Protein AF-0000000085007142 (afdb_homodimer)

InterPro domains:
  IPR013901 Anthrone oxygenase [PF08592] (47-150)

Foldseek 3Di:
DADDDLLVVLLVLLLVLLLVLLVVLLCCLVPVLVVLLVFFQCNLVVVLVVVVVCVVPLVVSLVSSLVSLVVSLVVQVVVPFDSVLSNQLSVLSNVLVVLCVPPVVVLSVVSNVCNVVSPTSVPPVNVVSSNVNSVSSNVSSVSSVVSSVSSVVSNVRRND/DADDDLLVVLLVLLLVLLLVLLVVLLCCLVPVLVVLLVFFQCNLVVVLVVVVVCVVPLVVSLVSSLVSLVVSLVVQVVVPFDSVLSNQLSVLSNVLVVLCVPPVVVLSVVSNVCNVVSPTSVPPVNVVSSNVNSVSSNVSSVSSVVSSVSSVVSNVRRND

Radius of gyration: 20.69 Å; Cα contacts (8 Å, |Δi|>4): 507; chains: 2; bounding box: 45×61×43 Å

Nearest PDB structures (foldseek):
  7xge-assembly3_E  TM=3.443E-01  e=1.410E-01  synthetic construct
  8w6e-assembly1_A  TM=5.220E-01  e=5.047E+00  artificial sequences
  6h2e-assembly1_Q-2  TM=2.444E-01  e=1.816E+00  Aeromonas hydrophila subsp. hydrophila AL09-71
  7xge-assembly3_E  TM=3.454E-01  e=1.410E-01  synthetic construct
  8w6e-assembly1_A  TM=5.208E-01  e=5.047E+00  artificial sequences

Sequence (320 aa):
MQISGPPLVAVATGIVGSAWAAGAIASLSLIVIPVLKVSPESTAPAWADVYKRGAALMPKVAVGVALAYGYAAYDVQSHGGKWVGFAAAAGSMLAIVPFTLAVMTRTNASLQKAAKDGTPGSDPQVNSLLDDWAWMNFARSLFPLASAVIGAISFVNNNAMQISGPPLVAVATGIVGSAWAAGAIASLSLIVIPVLKVSPESTAPAWADVYKRGAALMPKVAVGVALAYGYAAYDVQSHGGKWVGFAAAAGSMLAIVPFTLAVMTRTNASLQKAAKDGTPGSDPQVNSLLDDWAWMNFARSLFPLASAVIGAISFVNNNA

Structure (mmCIF, N/CA/C/O backbone):
data_AF-0000000085007142-model_v1
#
loop_
_entity.id
_entity.type
_entity.pdbx_description
1 polymer 'DUF1772 domain protein'
#
loop_
_atom_site.group_PDB
_atom_site.id
_atom_site.type_symbol
_atom_site.label_atom_id
_atom_site.label_alt_id
_atom_site.label_comp_id
_atom_site.label_asym_id
_atom_site.label_entity_id
_atom_site.label_seq_id
_atom_site.pdbx_PDB_ins_code
_atom_site.Cartn_x
_atom_site.Cartn_y
_atom_site.Cartn_z
_atom_site.occupancy
_atom_site.B_iso_or_equiv
_atom_site.auth_seq_id
_atom_site.auth_comp_id
_atom_site.auth_asym_id
_atom_site.auth_atom_id
_atom_site.pdbx_PDB_model_num
ATOM 1 N N . MET A 1 1 ? -8.125 24.375 16.484 1 82 1 MET A N 1
ATOM 2 C CA . MET A 1 1 ? -7.125 24.156 17.531 1 82 1 MET A CA 1
ATOM 3 C C . MET A 1 1 ? -5.895 23.453 16.953 1 82 1 MET A C 1
ATOM 5 O O . MET A 1 1 ? -6.02 22.531 16.141 1 82 1 MET A O 1
ATOM 9 N N . GLN A 1 2 ? -4.812 23.828 17.484 1 87.5 2 GLN A N 1
ATOM 10 C CA . GLN A 1 2 ? -3.582 23.219 17 1 87.5 2 GLN A CA 1
ATOM 11 C C . GLN A 1 2 ? -3.369 21.844 17.625 1 87.5 2 GLN A C 1
ATOM 13 O O . GLN A 1 2 ? -3.299 21.719 18.844 1 87.5 2 GLN A O 1
ATOM 18 N N . ILE A 1 3 ? -3.398 20.875 16.875 1 93.25 3 ILE A N 1
ATOM 19 C CA . ILE A 1 3 ? -3.17 19.5 17.312 1 93.25 3 ILE A CA 1
ATOM 20 C C . ILE A 1 3 ? -1.676 19.266 17.531 1 93.25 3 ILE A C 1
ATOM 22 O O . ILE A 1 3 ? -0.872 19.484 16.625 1 93.25 3 ILE A O 1
ATOM 26 N N . SER A 1 4 ? -1.305 18.891 18.672 1 91.5 4 SER A N 1
ATOM 27 C CA . SER A 1 4 ? 0.094 18.641 19.016 1 91.5 4 SER A CA 1
ATOM 28 C C . SER A 1 4 ? 0.233 17.484 19.984 1 91.5 4 SER A C 1
ATOM 30 O O . SER A 1 4 ? -0.767 16.969 20.484 1 91.5 4 SER A O 1
ATOM 32 N N . GLY A 1 5 ? 1.513 17 20.125 1 93.19 5 GLY A N 1
ATOM 33 C CA . GLY A 1 5 ? 1.744 15.945 21.094 1 93.19 5 GLY A CA 1
ATOM 34 C C . GLY A 1 5 ? 1.196 14.602 20.641 1 93.19 5 GLY A C 1
ATOM 35 O O . GLY A 1 5 ? 1.308 14.234 19.469 1 93.19 5 GLY A O 1
ATOM 36 N N . PRO A 1 6 ? 0.696 13.852 21.547 1 95.44 6 PRO A N 1
ATOM 37 C CA . PRO A 1 6 ? 0.231 12.492 21.25 1 95.44 6 PRO A CA 1
ATOM 38 C C . PRO A 1 6 ? -0.872 12.461 20.203 1 95.44 6 PRO A C 1
ATOM 40 O O . PRO A 1 6 ? -0.852 11.609 19.312 1 95.44 6 PRO A O 1
ATOM 43 N N . PRO A 1 7 ? -1.863 13.398 20.188 1 96.75 7 PRO A N 1
ATOM 44 C CA . PRO A 1 7 ? -2.881 13.352 19.125 1 96.75 7 PRO A CA 1
ATOM 45 C C . PRO A 1 7 ? -2.301 13.602 17.734 1 96.75 7 PRO A C 1
ATOM 47 O O . PRO A 1 7 ? -2.803 13.055 16.75 1 96.75 7 PRO A O 1
ATOM 50 N N . LEU A 1 8 ? -1.229 14.328 17.688 1 96.19 8 LEU A N 1
ATOM 51 C CA . LEU A 1 8 ? -0.574 14.539 16.406 1 96.19 8 LEU A CA 1
ATOM 52 C C . LEU A 1 8 ? 0.019 13.242 15.875 1 96.19 8 LEU A C 1
ATOM 54 O O . LEU A 1 8 ? -0.103 12.93 14.688 1 96.19 8 LEU A O 1
ATOM 58 N N . VAL A 1 9 ? 0.628 12.531 16.734 1 96.62 9 VAL A N 1
ATOM 59 C CA . VAL A 1 9 ? 1.181 11.234 16.375 1 96.62 9 VAL A CA 1
ATOM 60 C C . VAL A 1 9 ? 0.056 10.297 15.938 1 96.62 9 VAL A C 1
ATOM 62 O O . VAL A 1 9 ? 0.206 9.547 14.969 1 96.62 9 VAL A O 1
ATOM 65 N N . ALA A 1 10 ? -1.024 10.344 16.625 1 98.5 10 ALA A N 1
ATOM 66 C CA . ALA A 1 10 ? -2.184 9.523 16.281 1 98.5 10 ALA A CA 1
ATOM 67 C C . ALA A 1 10 ? -2.713 9.875 14.891 1 98.5 10 ALA A C 1
ATOM 69 O O . ALA A 1 10 ? -3.012 8.984 14.086 1 98.5 10 ALA A O 1
ATOM 70 N N . VAL A 1 11 ? -2.805 11.141 14.609 1 98.19 11 VAL A N 1
ATOM 71 C CA . VAL A 1 11 ? -3.293 11.594 13.312 1 98.19 11 VAL A CA 1
ATOM 72 C C . VAL A 1 11 ? -2.33 11.148 12.219 1 98.19 11 VAL A C 1
ATOM 74 O O . VAL A 1 11 ? -2.754 10.617 11.188 1 98.19 11 VAL A O 1
ATOM 77 N N . ALA A 1 12 ? -1.035 11.312 12.453 1 97.44 12 ALA A N 1
ATOM 78 C CA . ALA A 1 12 ? -0.036 10.891 11.477 1 97.44 12 ALA A CA 1
ATOM 79 C C . ALA A 1 12 ? -0.11 9.383 11.242 1 97.44 12 ALA A C 1
ATOM 81 O O . ALA A 1 12 ? -0.038 8.922 10.094 1 97.44 12 ALA A O 1
ATOM 82 N N . THR A 1 13 ? -0.256 8.688 12.289 1 98.25 13 THR A N 1
ATOM 83 C CA . THR A 1 13 ? -0.392 7.234 12.203 1 98.25 13 THR A CA 1
ATOM 84 C C . THR A 1 13 ? -1.629 6.859 11.391 1 98.25 13 THR A C 1
ATOM 86 O O . THR A 1 13 ? -1.581 5.945 10.562 1 98.25 13 THR A O 1
ATOM 89 N N . GLY A 1 14 ? -2.732 7.539 11.641 1 98.81 14 GLY A N 1
ATOM 90 C CA . GLY A 1 14 ? -3.951 7.301 10.883 1 98.81 14 GLY A CA 1
ATOM 91 C C . GLY A 1 14 ? -3.787 7.551 9.398 1 98.81 14 GLY A C 1
ATOM 92 O O . GLY A 1 14 ? -4.152 6.707 8.578 1 98.81 14 GLY A O 1
ATOM 93 N N . ILE A 1 15 ? -3.189 8.68 9.055 1 98.75 15 ILE A N 1
ATOM 94 C CA . ILE A 1 15 ? -3.043 9.086 7.66 1 98.75 15 ILE A CA 1
ATOM 95 C C . ILE A 1 15 ? -2.088 8.133 6.945 1 98.75 15 ILE A C 1
ATOM 97 O O . ILE A 1 15 ? -2.426 7.57 5.898 1 98.75 15 ILE A O 1
ATOM 101 N N . VAL A 1 16 ? -0.957 7.863 7.516 1 98.81 16 VAL A N 1
ATOM 102 C CA . VAL A 1 16 ? 0.065 7.023 6.902 1 98.81 16 VAL A CA 1
ATOM 103 C C . VAL A 1 16 ? -0.416 5.574 6.852 1 98.81 16 VAL A C 1
ATOM 105 O O . VAL A 1 16 ? -0.285 4.906 5.824 1 98.81 16 VAL A O 1
ATOM 108 N N . GLY A 1 17 ? -1.007 5.145 7.926 1 98.88 17 GLY A N 1
ATOM 109 C CA . GLY A 1 17 ? -1.475 3.77 7.98 1 98.88 17 GLY A CA 1
ATOM 110 C C . GLY A 1 17 ? -2.584 3.475 6.988 1 98.88 17 GLY A C 1
ATOM 111 O O . GLY A 1 17 ? -2.6 2.412 6.367 1 98.88 17 GLY A O 1
ATOM 112 N N . SER A 1 18 ? -3.537 4.379 6.879 1 98.94 18 SER A N 1
ATOM 113 C CA . SER A 1 18 ? -4.641 4.156 5.949 1 98.94 18 SER A CA 1
ATOM 114 C C . SER A 1 18 ? -4.172 4.227 4.5 1 98.94 18 SER A C 1
ATOM 116 O O . SER A 1 18 ? -4.617 3.447 3.658 1 98.94 18 SER A O 1
ATOM 118 N N . ALA A 1 19 ? -3.24 5.125 4.195 1 98.94 19 ALA A N 1
ATOM 119 C CA . ALA A 1 19 ? -2.68 5.172 2.85 1 98.94 19 ALA A CA 1
ATOM 120 C C . ALA A 1 19 ? -1.865 3.914 2.551 1 98.94 19 ALA A C 1
ATOM 122 O O . ALA A 1 19 ? -1.908 3.391 1.436 1 98.94 19 ALA A O 1
ATOM 123 N N . TRP A 1 20 ? -1.106 3.447 3.514 1 98.94 20 TRP A N 1
ATOM 124 C CA . TRP A 1 20 ? -0.358 2.199 3.391 1 98.94 20 TRP A CA 1
ATOM 125 C C . TRP A 1 20 ? -1.291 1.034 3.076 1 98.94 20 TRP A C 1
ATOM 127 O O . TRP A 1 20 ? -1.025 0.249 2.162 1 98.94 20 TRP A O 1
ATOM 137 N N . ALA A 1 21 ? -2.367 0.996 3.822 1 98.94 21 ALA A N 1
ATOM 138 C CA . ALA A 1 21 ? -3.346 -0.066 3.6 1 98.94 21 ALA A CA 1
ATOM 139 C C . ALA A 1 21 ? -3.939 0.02 2.197 1 98.94 21 ALA A C 1
ATOM 141 O O . ALA A 1 21 ? -4.121 -1 1.529 1 98.94 21 ALA A O 1
ATOM 142 N N . ALA A 1 22 ? -4.262 1.2 1.776 1 98.94 22 ALA A N 1
ATOM 143 C CA . ALA A 1 22 ? -4.809 1.407 0.437 1 98.94 22 ALA A CA 1
ATOM 144 C C . ALA A 1 22 ? -3.859 0.863 -0.629 1 98.94 22 ALA A C 1
ATOM 146 O O . ALA A 1 22 ? -4.289 0.161 -1.549 1 98.94 22 ALA A O 1
ATOM 147 N N . GLY A 1 23 ? -2.57 1.159 -0.498 1 98.88 23 GLY A N 1
ATOM 148 C CA . GLY A 1 23 ? -1.583 0.672 -1.448 1 98.88 23 GLY A CA 1
ATOM 149 C C . GLY A 1 23 ? -1.439 -0.838 -1.438 1 98.88 23 GLY A C 1
ATOM 150 O O . GLY A 1 23 ? -1.353 -1.466 -2.496 1 98.88 23 GLY A O 1
ATOM 151 N N . ALA A 1 24 ? -1.392 -1.345 -0.235 1 98.88 24 ALA A N 1
ATOM 152 C CA . ALA A 1 24 ? -1.277 -2.795 -0.096 1 98.88 24 ALA A CA 1
ATOM 153 C C . ALA A 1 24 ? -2.447 -3.504 -0.772 1 98.88 24 ALA A C 1
ATOM 155 O O . ALA A 1 24 ? -2.248 -4.457 -1.53 1 98.88 24 ALA A O 1
ATOM 156 N N . ILE A 1 25 ? -3.629 -3.02 -0.55 1 98.88 25 ILE A N 1
ATOM 157 C CA . ILE A 1 25 ? -4.828 -3.643 -1.099 1 98.88 25 ILE A CA 1
ATOM 158 C C . ILE A 1 25 ? -4.867 -3.445 -2.611 1 98.88 25 ILE A C 1
ATOM 160 O O . ILE A 1 25 ? -5.117 -4.395 -3.361 1 98.88 25 ILE A O 1
ATOM 164 N N . ALA A 1 26 ? -4.598 -2.297 -3.07 1 98.88 26 ALA A N 1
ATOM 165 C CA . ALA A 1 26 ? -4.672 -1.981 -4.496 1 98.88 26 ALA A CA 1
ATOM 166 C C . ALA A 1 26 ? -3.656 -2.799 -5.289 1 98.88 26 ALA A C 1
ATOM 168 O O . ALA A 1 26 ? -3.93 -3.209 -6.422 1 98.88 26 ALA A O 1
ATOM 169 N N . SER A 1 27 ? -2.502 -3.027 -4.715 1 98.62 27 SER A N 1
ATOM 170 C CA . SER A 1 27 ? -1.445 -3.705 -5.461 1 98.62 27 SER A CA 1
ATOM 171 C C . SER A 1 27 ? -1.81 -5.156 -5.742 1 98.62 27 SER A C 1
ATOM 173 O O . SER A 1 27 ? -1.387 -5.727 -6.75 1 98.62 27 SER A O 1
ATOM 175 N N . LEU A 1 28 ? -2.574 -5.773 -4.914 1 98.62 28 LEU A N 1
ATOM 176 C CA . LEU A 1 28 ? -3.027 -7.137 -5.172 1 98.62 28 LEU A CA 1
ATOM 177 C C . LEU A 1 28 ? -3.881 -7.199 -6.434 1 98.62 28 LEU A C 1
ATOM 179 O O . LEU A 1 28 ? -3.787 -8.156 -7.203 1 98.62 28 LEU A O 1
ATOM 183 N N . SER A 1 29 ? -4.684 -6.172 -6.656 1 98.69 29 SER A N 1
ATOM 184 C CA . SER A 1 29 ? -5.5 -6.098 -7.863 1 98.69 29 SER A CA 1
ATOM 185 C C . SER A 1 29 ? -4.66 -5.711 -9.078 1 98.69 29 SER A C 1
ATOM 187 O O . SER A 1 29 ? -4.797 -6.309 -10.148 1 98.69 29 SER A O 1
ATOM 189 N N . LEU A 1 30 ? -3.758 -4.82 -8.906 1 98.31 30 LEU A N 1
ATOM 190 C CA . LEU A 1 30 ? -3.066 -4.195 -10.031 1 98.31 30 LEU A CA 1
ATOM 191 C C . LEU A 1 30 ? -1.889 -5.051 -10.484 1 98.31 30 LEU A C 1
ATOM 193 O O . LEU A 1 30 ? -1.521 -5.031 -11.664 1 98.31 30 LEU A O 1
ATOM 197 N N . ILE A 1 31 ? -1.306 -5.781 -9.586 1 98.31 31 ILE A N 1
ATOM 198 C CA . ILE A 1 31 ? -0.066 -6.488 -9.891 1 98.31 31 ILE A CA 1
ATOM 199 C C . ILE A 1 31 ? -0.29 -7.992 -9.797 1 98.31 31 ILE A C 1
ATOM 201 O O . ILE A 1 31 ? 0.009 -8.734 -10.734 1 98.31 31 ILE A O 1
ATOM 205 N N . VAL A 1 32 ? -0.949 -8.438 -8.781 1 97.69 32 VAL A N 1
ATOM 206 C CA . VAL A 1 32 ? -0.881 -9.844 -8.406 1 97.69 32 VAL A CA 1
ATOM 207 C C . VAL A 1 32 ? -1.909 -10.641 -9.203 1 97.69 32 VAL A C 1
ATOM 209 O O . VAL A 1 32 ? -1.596 -11.711 -9.75 1 97.69 32 VAL A O 1
ATOM 212 N N . ILE A 1 33 ? -3.115 -10.117 -9.391 1 97.56 33 ILE A N 1
ATOM 213 C CA . ILE A 1 33 ? -4.18 -10.891 -10.023 1 97.56 33 ILE A CA 1
ATOM 214 C C . ILE A 1 33 ? -3.822 -11.172 -11.484 1 97.56 33 ILE A C 1
ATOM 216 O O . ILE A 1 33 ? -3.941 -12.305 -11.953 1 97.56 33 ILE A O 1
ATOM 220 N N . PRO A 1 34 ? -3.324 -10.219 -12.25 1 96.19 34 PRO A N 1
ATOM 221 C CA . PRO A 1 34 ? -2.932 -10.547 -13.617 1 96.19 34 PRO A CA 1
ATOM 222 C C . PRO A 1 34 ? -1.872 -11.648 -13.68 1 96.19 34 PRO A C 1
ATOM 224 O O . PRO A 1 34 ? -1.86 -12.445 -14.617 1 96.19 34 PRO A O 1
ATOM 227 N N . VAL A 1 35 ? -1.012 -11.711 -12.734 1 96.06 35 VAL A N 1
ATOM 228 C CA . VAL A 1 35 ? 0.064 -12.695 -12.711 1 96.06 35 VAL A CA 1
ATOM 229 C C . VAL A 1 35 ? -0.514 -14.078 -12.438 1 96.06 35 VAL A C 1
ATOM 231 O O . VAL A 1 35 ? -0.09 -15.07 -13.039 1 96.06 35 VAL A O 1
ATOM 234 N N . LEU A 1 36 ? -1.497 -14.148 -11.555 1 94.56 36 LEU A N 1
ATOM 235 C CA . LEU A 1 36 ? -2.09 -15.438 -11.203 1 94.56 36 LEU A CA 1
ATOM 236 C C . LEU A 1 36 ? -2.818 -16.047 -12.398 1 94.56 36 LEU A C 1
ATOM 238 O O . LEU A 1 36 ? -2.908 -17.266 -12.516 1 94.56 36 LEU A O 1
ATOM 242 N N . LYS A 1 37 ? -3.246 -15.203 -13.297 1 92.94 37 LYS A N 1
ATOM 243 C CA . LYS A 1 37 ? -4.043 -15.672 -14.43 1 92.94 37 LYS A CA 1
ATOM 244 C C . LYS A 1 37 ? -3.166 -16.359 -15.477 1 92.94 37 LYS A C 1
ATOM 246 O O . LYS A 1 37 ? -3.668 -17.078 -16.344 1 92.94 37 LYS A O 1
ATOM 251 N N . VAL A 1 38 ? -1.855 -16.25 -15.344 1 88.12 38 VAL A N 1
ATOM 252 C CA . VAL A 1 38 ? -0.955 -16.766 -16.375 1 88.12 38 VAL A CA 1
ATOM 253 C C . VAL A 1 38 ? -0.638 -18.234 -16.078 1 88.12 38 VAL A C 1
ATOM 255 O O . VAL A 1 38 ? -0.155 -18.953 -16.953 1 88.12 38 VAL A O 1
ATOM 258 N N . SER A 1 39 ? -0.851 -18.688 -14.828 1 86.5 39 SER A N 1
ATOM 259 C CA . SER A 1 39 ? -0.64 -20.078 -14.445 1 86.5 39 SER A CA 1
ATOM 260 C C . SER A 1 39 ? -1.959 -20.766 -14.094 1 86.5 39 SER A C 1
ATOM 262 O O . SER A 1 39 ? -2.293 -20.922 -12.922 1 86.5 39 SER A O 1
ATOM 264 N N . PRO A 1 40 ? -2.572 -21.375 -15.062 1 87.38 40 PRO A N 1
ATOM 265 C CA . PRO A 1 40 ? -3.951 -21.828 -14.898 1 87.38 40 PRO A CA 1
ATOM 266 C C . PRO A 1 40 ? -4.094 -22.875 -13.781 1 87.38 40 PRO A C 1
ATOM 268 O O . PRO A 1 40 ? -5.051 -22.828 -13.008 1 87.38 40 PRO A O 1
ATOM 271 N N . GLU A 1 41 ? -3.195 -23.734 -13.617 1 87.38 41 GLU A N 1
ATOM 272 C CA . GLU A 1 41 ? -3.35 -24.828 -12.672 1 87.38 41 GLU A CA 1
ATOM 273 C C . GLU A 1 41 ? -3.23 -24.344 -11.227 1 87.38 41 GLU A C 1
ATOM 275 O O . GLU A 1 41 ? -3.787 -24.953 -10.312 1 87.38 41 GLU A O 1
ATOM 280 N N . SER A 1 42 ? -2.574 -23.203 -11.07 1 90.62 42 SER A N 1
ATOM 281 C CA . SER A 1 42 ? -2.352 -22.75 -9.703 1 90.62 42 SER A CA 1
ATOM 282 C C . SER A 1 42 ? -3.158 -21.484 -9.406 1 90.62 42 SER A C 1
ATOM 284 O O . SER A 1 42 ? -3.113 -20.969 -8.289 1 90.62 42 SER A O 1
ATOM 286 N N . THR A 1 43 ? -3.971 -21.078 -10.32 1 94.31 43 THR A N 1
ATOM 287 C CA . THR A 1 43 ? -4.637 -19.781 -10.227 1 94.31 43 THR A CA 1
ATOM 288 C C . THR A 1 43 ? -5.5 -19.719 -8.969 1 94.31 43 THR A C 1
ATOM 290 O O . THR A 1 43 ? -5.27 -18.875 -8.102 1 94.31 43 THR A O 1
ATOM 293 N N . ALA A 1 44 ? -6.469 -20.609 -8.828 1 95.75 44 ALA A N 1
ATOM 294 C CA . ALA A 1 44 ? -7.449 -20.516 -7.746 1 95.75 44 ALA A CA 1
ATOM 295 C C . ALA A 1 44 ? -6.801 -20.781 -6.391 1 95.75 44 ALA A C 1
ATOM 297 O O . ALA A 1 44 ? -7.023 -20.047 -5.434 1 95.75 44 ALA A O 1
ATOM 298 N N . PRO A 1 45 ? -5.953 -21.781 -6.281 1 95.75 45 PRO A N 1
ATOM 299 C CA . PRO A 1 45 ? -5.297 -21.969 -4.984 1 95.75 45 PRO A CA 1
ATOM 300 C C . PRO A 1 45 ? -4.383 -20.812 -4.609 1 95.75 45 PRO A C 1
ATOM 302 O O . PRO A 1 45 ? -4.293 -20.438 -3.434 1 95.75 45 PRO A O 1
ATOM 305 N N . ALA A 1 46 ? -3.652 -20.25 -5.547 1 96.44 46 ALA A N 1
ATOM 306 C CA . ALA A 1 46 ? -2.795 -19.109 -5.27 1 96.44 46 ALA A CA 1
ATOM 307 C C . ALA A 1 46 ? -3.617 -17.906 -4.812 1 96.44 46 ALA A C 1
ATOM 309 O O . ALA A 1 46 ? -3.244 -17.219 -3.861 1 96.44 46 ALA A O 1
ATOM 310 N N . TRP A 1 47 ? -4.723 -17.703 -5.504 1 97.69 47 TRP A N 1
ATOM 311 C CA . TRP A 1 47 ? -5.613 -16.641 -5.07 1 97.69 47 TRP A CA 1
ATOM 312 C C . TRP A 1 47 ? -6.09 -16.875 -3.641 1 97.69 47 TRP A C 1
ATOM 314 O O . TRP A 1 47 ? -6.094 -15.961 -2.818 1 97.69 47 TRP A O 1
ATOM 324 N N . ALA A 1 48 ? -6.555 -18.047 -3.357 1 97.81 48 ALA A N 1
ATOM 325 C CA . ALA A 1 48 ? -7.078 -18.375 -2.033 1 97.81 48 ALA A CA 1
ATOM 326 C C . ALA A 1 48 ? -6.043 -18.094 -0.949 1 97.81 48 ALA A C 1
ATOM 328 O O . ALA A 1 48 ? -6.383 -17.594 0.129 1 97.81 48 ALA A O 1
ATOM 329 N N . ASP A 1 49 ? -4.836 -18.406 -1.232 1 97.5 49 ASP A N 1
ATOM 330 C CA . ASP A 1 49 ? -3.77 -18.172 -0.265 1 97.5 49 ASP A CA 1
ATOM 331 C C . ASP A 1 49 ? -3.473 -16.672 -0.124 1 97.5 49 ASP A C 1
ATOM 333 O O . ASP A 1 49 ? -3.248 -16.188 0.983 1 97.5 49 ASP A O 1
ATOM 337 N N . VAL A 1 50 ? -3.418 -15.922 -1.243 1 98.06 50 VAL A N 1
ATOM 338 C CA . VAL A 1 50 ? -3.297 -14.469 -1.189 1 98.06 50 VAL A CA 1
ATOM 339 C C . VAL A 1 50 ? -4.41 -13.891 -0.318 1 98.06 50 VAL A C 1
ATOM 341 O O . VAL A 1 50 ? -4.148 -13.078 0.571 1 98.06 50 VAL A O 1
ATOM 344 N N . TYR A 1 51 ? -5.641 -14.328 -0.597 1 98.38 51 TYR A N 1
ATOM 345 C CA . TYR A 1 51 ? -6.797 -13.844 0.145 1 98.38 51 TYR A CA 1
ATOM 346 C C . TYR A 1 51 ? -6.66 -14.141 1.632 1 98.38 51 TYR A C 1
ATOM 348 O O . TYR A 1 51 ? -6.934 -13.289 2.475 1 98.38 51 TYR A O 1
ATOM 356 N N . LYS A 1 52 ? -6.285 -15.32 1.975 1 97.75 52 LYS A N 1
ATOM 357 C CA . LYS A 1 52 ? -6.117 -15.734 3.365 1 97.75 52 LYS A CA 1
ATOM 358 C C . LYS A 1 52 ? -5.117 -14.836 4.09 1 97.75 52 LYS A C 1
ATOM 360 O O . LYS A 1 52 ? -5.375 -14.391 5.211 1 97.75 52 LYS A O 1
ATOM 365 N N . ARG A 1 53 ? -4.031 -14.555 3.533 1 97.75 53 ARG A N 1
ATOM 366 C CA . ARG A 1 53 ? -2.99 -13.734 4.141 1 97.75 53 ARG A CA 1
ATOM 367 C C . ARG A 1 53 ? -3.432 -12.281 4.246 1 97.75 53 ARG A C 1
ATOM 369 O O . ARG A 1 53 ? -3.172 -11.617 5.254 1 97.75 53 ARG A O 1
ATOM 376 N N . GLY A 1 54 ? -4.066 -11.797 3.121 1 97.69 54 GLY A N 1
ATOM 377 C CA . GLY A 1 54 ? -4.629 -10.461 3.203 1 97.69 54 GLY A CA 1
ATOM 378 C C . GLY A 1 54 ? -5.668 -10.32 4.297 1 97.69 54 GLY A C 1
ATOM 379 O O . GLY A 1 54 ? -5.668 -9.328 5.039 1 97.69 54 GLY A O 1
ATOM 380 N N . ALA A 1 55 ? -6.516 -11.312 4.438 1 97 55 ALA A N 1
ATOM 381 C CA . ALA A 1 55 ? -7.578 -11.32 5.438 1 97 55 ALA A CA 1
ATOM 382 C C . ALA A 1 55 ? -7.004 -11.406 6.852 1 97 55 ALA A C 1
ATOM 384 O O . ALA A 1 55 ? -7.633 -10.953 7.812 1 97 55 ALA A O 1
ATOM 385 N N . ALA A 1 56 ? -5.852 -11.938 7.012 1 97.25 56 ALA A N 1
ATOM 386 C CA . ALA A 1 56 ? -5.191 -12.016 8.312 1 97.25 56 ALA A CA 1
ATOM 387 C C . ALA A 1 56 ? -4.516 -10.695 8.672 1 97.25 56 ALA A C 1
ATOM 389 O O . ALA A 1 56 ? -4.418 -10.336 9.844 1 97.25 56 ALA A O 1
ATOM 390 N N . LEU A 1 57 ? -4.07 -10.008 7.691 1 97.69 57 LEU A N 1
ATOM 391 C CA . LEU A 1 57 ? -3.227 -8.836 7.914 1 97.69 57 LEU A CA 1
ATOM 392 C C . LEU A 1 57 ? -4.062 -7.562 7.949 1 97.69 57 LEU A C 1
ATOM 394 O O . LEU A 1 57 ? -3.934 -6.754 8.875 1 97.69 57 LEU A O 1
ATOM 398 N N . MET A 1 58 ? -4.934 -7.348 7.031 1 97.81 58 MET A N 1
ATOM 399 C CA . MET A 1 58 ? -5.535 -6.039 6.789 1 97.81 58 MET A CA 1
ATOM 400 C C . MET A 1 58 ? -6.465 -5.645 7.93 1 97.81 58 MET A C 1
ATOM 402 O O . MET A 1 58 ? -6.52 -4.473 8.32 1 97.81 58 MET A O 1
ATOM 406 N N . PRO A 1 59 ? -7.258 -6.641 8.547 1 96.5 59 PRO A N 1
ATOM 407 C CA . PRO A 1 59 ? -8.086 -6.234 9.688 1 96.5 59 PRO A CA 1
ATOM 408 C C . PRO A 1 59 ? -7.262 -5.734 10.867 1 96.5 59 PRO A C 1
ATOM 410 O O . PRO A 1 59 ? -7.691 -4.828 11.586 1 96.5 59 PRO A O 1
ATOM 413 N N . LYS A 1 60 ? -6.145 -6.324 11.133 1 97.62 60 LYS A N 1
ATOM 414 C CA . LYS A 1 60 ? -5.27 -5.848 12.195 1 97.62 60 LYS A CA 1
ATOM 415 C C . LYS A 1 60 ? -4.785 -4.43 11.914 1 97.62 60 LYS A C 1
ATOM 417 O O . LYS A 1 60 ? -4.766 -3.582 12.812 1 97.62 60 LYS A O 1
ATOM 422 N N . VAL A 1 61 ? -4.387 -4.145 10.672 1 98.56 61 VAL A N 1
ATOM 423 C CA . VAL A 1 61 ? -3.984 -2.801 10.266 1 98.56 61 VAL A CA 1
ATOM 424 C C . VAL A 1 61 ? -5.16 -1.842 10.422 1 98.56 61 VAL A C 1
ATOM 426 O O . VAL A 1 61 ? -5.012 -0.747 10.969 1 98.56 61 VAL A O 1
ATOM 429 N N . ALA A 1 62 ? -6.328 -2.295 9.953 1 98.69 62 ALA A N 1
ATOM 430 C CA . ALA A 1 62 ? -7.523 -1.455 9.992 1 98.69 62 ALA A CA 1
ATOM 431 C C . ALA A 1 62 ? -7.859 -1.051 11.422 1 98.69 62 ALA A C 1
ATOM 433 O O . ALA A 1 62 ? -8.188 0.109 11.688 1 98.69 62 ALA A O 1
ATOM 434 N N . VAL A 1 63 ? -7.793 -1.979 12.328 1 98.5 63 VAL A N 1
ATOM 435 C CA . VAL A 1 63 ? -8.109 -1.705 13.727 1 98.5 63 VAL A CA 1
ATOM 436 C C . VAL A 1 63 ? -7.086 -0.735 14.305 1 98.5 63 VAL A C 1
ATOM 438 O O . VAL A 1 63 ? -7.445 0.199 15.023 1 98.5 63 VAL A O 1
ATOM 441 N N . GLY A 1 64 ? -5.77 -0.941 14.031 1 98.69 64 GLY A N 1
ATOM 442 C CA . GLY A 1 64 ? -4.75 -0.013 14.492 1 98.69 64 GLY A CA 1
ATOM 443 C C . GLY A 1 64 ? -4.973 1.407 14.008 1 98.69 64 GLY A C 1
ATOM 444 O O . GLY A 1 64 ? -4.863 2.359 14.781 1 98.69 64 GLY A O 1
ATOM 445 N N . VAL A 1 65 ? -5.301 1.533 12.781 1 98.88 65 VAL A N 1
ATOM 446 C CA . VAL A 1 65 ? -5.551 2.838 12.172 1 98.88 65 VAL A CA 1
ATOM 447 C C . VAL A 1 65 ? -6.797 3.467 12.797 1 98.88 65 VAL A C 1
ATOM 449 O O . VAL A 1 65 ? -6.789 4.648 13.148 1 98.88 65 VAL A O 1
ATOM 452 N N . ALA A 1 66 ? -7.852 2.686 12.906 1 98.88 66 ALA A N 1
ATOM 453 C CA . ALA A 1 66 ? -9.102 3.191 13.477 1 98.88 66 ALA A CA 1
ATOM 454 C C . ALA A 1 66 ? -8.898 3.658 14.914 1 98.88 66 ALA A C 1
ATOM 456 O O . ALA A 1 66 ? -9.461 4.676 15.328 1 98.88 66 ALA A O 1
ATOM 457 N N . LEU A 1 67 ? -8.133 2.941 15.688 1 98.81 67 LEU A N 1
ATOM 458 C CA . LEU A 1 67 ? -7.855 3.332 17.062 1 98.81 67 LEU A CA 1
ATOM 459 C C . LEU A 1 67 ? -7.082 4.645 17.109 1 98.81 67 LEU A C 1
ATOM 461 O O . LEU A 1 67 ? -7.324 5.484 17.984 1 98.81 67 LEU A O 1
ATOM 465 N N . ALA A 1 68 ? -6.129 4.809 16.203 1 98.88 68 ALA A N 1
ATOM 466 C CA . ALA A 1 68 ? -5.387 6.066 16.125 1 98.88 68 ALA A CA 1
ATOM 467 C C . ALA A 1 68 ? -6.32 7.242 15.859 1 98.88 68 ALA A C 1
ATOM 469 O O . ALA A 1 68 ? -6.297 8.242 16.578 1 98.88 68 ALA A O 1
ATOM 470 N N . TYR A 1 69 ? -7.152 7.082 14.859 1 98.88 69 TYR A N 1
ATOM 471 C CA . TYR A 1 69 ? -8.109 8.141 14.547 1 98.88 69 TYR A CA 1
ATOM 472 C C . TYR A 1 69 ? -9.102 8.328 15.68 1 98.88 69 TYR A C 1
ATOM 474 O O . TYR A 1 69 ? -9.523 9.453 15.961 1 98.88 69 TYR A O 1
ATOM 482 N N . GLY A 1 70 ? -9.531 7.238 16.25 1 98.88 70 GLY A N 1
ATOM 483 C CA . GLY A 1 70 ? -10.438 7.336 17.391 1 98.88 70 GLY A CA 1
ATOM 484 C C . GLY A 1 70 ? -9.859 8.133 18.547 1 98.88 70 GLY A C 1
ATOM 485 O O . GLY A 1 70 ? -10.555 8.961 19.141 1 98.88 70 GLY A O 1
ATOM 486 N N . TYR A 1 71 ? -8.641 7.852 18.859 1 98.81 71 TYR A N 1
ATOM 487 C CA . TYR A 1 71 ? -7.965 8.617 19.906 1 98.81 71 TYR A CA 1
ATOM 488 C C . TYR A 1 71 ? -7.879 10.086 19.531 1 98.81 71 TYR A C 1
ATOM 490 O O . TYR A 1 71 ? -8.117 10.961 20.375 1 98.81 71 TYR A O 1
ATOM 498 N N . ALA A 1 72 ? -7.484 10.352 18.312 1 98.44 72 ALA A N 1
ATOM 499 C CA . ALA A 1 72 ? -7.422 11.734 17.844 1 98.44 72 ALA A CA 1
ATOM 500 C C . ALA A 1 72 ? -8.781 12.414 17.984 1 98.44 72 ALA A C 1
ATOM 502 O O . ALA A 1 72 ? -8.867 13.555 18.453 1 98.44 72 ALA A O 1
ATOM 503 N N . ALA A 1 73 ? -9.797 11.703 17.562 1 98.62 73 ALA A N 1
ATOM 504 C CA . ALA A 1 73 ? -11.141 12.266 17.656 1 98.62 73 ALA A CA 1
ATOM 505 C C . ALA A 1 73 ? -11.508 12.578 19.094 1 98.62 73 ALA A C 1
ATOM 507 O O . ALA A 1 73 ? -12.039 13.656 19.391 1 98.62 73 ALA A O 1
ATOM 508 N N . TYR A 1 74 ? -11.219 11.672 19.938 1 98.38 74 TYR A N 1
ATOM 509 C CA . TYR A 1 74 ? -11.531 11.836 21.359 1 98.38 74 TYR A CA 1
ATOM 510 C C . TYR A 1 74 ? -10.805 13.047 21.938 1 98.38 74 TYR A C 1
ATOM 512 O O . TYR A 1 74 ? -11.414 13.891 22.594 1 98.38 74 TYR A O 1
ATOM 520 N N . ASP A 1 75 ? -9.547 13.125 21.719 1 98.12 75 ASP A N 1
ATOM 521 C CA . ASP A 1 75 ? -8.734 14.211 22.25 1 98.12 75 ASP A CA 1
ATOM 522 C C . ASP A 1 75 ? -9.195 15.562 21.703 1 98.12 75 ASP A C 1
ATOM 524 O O . ASP A 1 75 ? -9.383 16.516 22.469 1 98.12 75 ASP A O 1
ATOM 528 N N . VAL A 1 76 ? -9.383 15.609 20.469 1 97.56 76 VAL A N 1
ATOM 529 C CA . VAL A 1 76 ? -9.789 16.844 19.797 1 97.56 76 VAL A CA 1
ATOM 530 C C . VAL A 1 76 ? -11.148 17.297 20.312 1 97.56 76 VAL A C 1
ATOM 532 O O . VAL A 1 76 ? -11.359 18.484 20.594 1 97.56 76 VAL A O 1
ATOM 535 N N . GLN A 1 77 ? -12.008 16.375 20.453 1 97.56 77 GLN A N 1
ATOM 536 C CA . GLN A 1 77 ? -13.312 16.688 21.016 1 97.56 77 GLN A CA 1
ATOM 537 C C . GLN A 1 77 ? -13.188 17.25 22.422 1 97.56 77 GLN A C 1
ATOM 539 O O . GLN A 1 77 ? -13.844 18.25 22.766 1 97.56 77 GLN A O 1
ATOM 544 N N . SER A 1 78 ? -12.43 16.656 23.219 1 97.38 78 SER A N 1
ATOM 545 C CA . SER A 1 78 ? -12.273 17.047 24.609 1 97.38 78 SER A CA 1
ATOM 546 C C . SER A 1 78 ? -11.703 18.453 24.734 1 97.38 78 SER A C 1
ATOM 548 O O . SER A 1 78 ? -11.859 19.109 25.766 1 97.38 78 SER A O 1
ATOM 550 N N . HIS A 1 79 ? -11.086 18.953 23.75 1 96.38 79 HIS A N 1
ATOM 551 C CA . HIS A 1 79 ? -10.469 20.266 23.781 1 96.38 79 HIS A CA 1
ATOM 552 C C . HIS A 1 79 ? -11.234 21.25 22.906 1 96.38 79 HIS A C 1
ATOM 554 O O . HIS A 1 79 ? -10.711 22.312 22.562 1 96.38 79 HIS A O 1
ATOM 560 N N . GLY A 1 80 ? -12.445 20.812 22.438 1 95.75 80 GLY A N 1
ATOM 561 C CA . GLY A 1 80 ? -13.359 21.719 21.766 1 95.75 80 GLY A CA 1
ATOM 562 C C . GLY A 1 80 ? -13.086 21.828 20.281 1 95.75 80 GLY A C 1
ATOM 563 O O . GLY A 1 80 ? -13.562 22.766 19.625 1 95.75 80 GLY A O 1
ATOM 564 N N . GLY A 1 81 ? -12.25 20.922 19.781 1 96.25 81 GLY A N 1
ATOM 565 C CA . GLY A 1 81 ? -11.938 20.969 18.359 1 96.25 81 GLY A CA 1
ATOM 566 C C . GLY A 1 81 ? -12.938 20.219 17.516 1 96.25 81 GLY A C 1
ATOM 567 O O . GLY A 1 81 ? -13.984 19.781 18 1 96.25 81 GLY A O 1
ATOM 568 N N . LYS A 1 82 ? -12.664 20.141 16.172 1 97.81 82 LYS A N 1
ATOM 569 C CA . LYS A 1 82 ? -13.516 19.484 15.195 1 97.81 82 LYS A CA 1
ATOM 570 C C . LYS A 1 82 ? -13.164 18 15.07 1 97.81 82 LYS A C 1
ATOM 572 O O . LYS A 1 82 ? -12.281 17.625 14.305 1 97.81 82 LYS A O 1
ATOM 577 N N . TRP A 1 83 ? -13.844 17.203 15.727 1 98.06 83 TRP A N 1
ATOM 578 C CA . TRP A 1 83 ? -13.469 15.797 15.898 1 98.06 83 TRP A CA 1
ATOM 579 C C . TRP A 1 83 ? -14.156 14.914 14.867 1 98.06 83 TRP A C 1
ATOM 581 O O . TRP A 1 83 ? -13.711 13.797 14.602 1 98.06 83 TRP A O 1
ATOM 591 N N . VAL A 1 84 ? -15.211 15.297 14.195 1 98.62 84 VAL A N 1
ATOM 592 C CA . VAL A 1 84 ? -16.078 14.484 13.352 1 98.62 84 VAL A CA 1
ATOM 593 C C . VAL A 1 84 ? -15.289 13.938 12.164 1 98.62 84 VAL A C 1
ATOM 595 O O . VAL A 1 84 ? -15.5 12.805 11.734 1 98.62 84 VAL A O 1
ATOM 598 N N . GLY A 1 85 ? -14.398 14.742 11.594 1 98.69 85 GLY A N 1
ATOM 599 C CA . GLY A 1 85 ? -13.578 14.289 10.484 1 98.69 85 GLY A CA 1
ATOM 600 C C . GLY A 1 85 ? -12.719 13.086 10.828 1 98.69 85 GLY A C 1
ATOM 601 O O . GLY A 1 85 ? -12.555 12.18 10.008 1 98.69 85 GLY A O 1
ATOM 602 N N . PHE A 1 86 ? -12.156 13.078 12.008 1 98.88 86 PHE A N 1
ATOM 603 C CA . PHE A 1 86 ? -11.344 11.945 12.438 1 98.88 86 PHE A CA 1
ATOM 604 C C . PHE A 1 86 ? -12.203 10.711 12.641 1 98.88 86 PHE A C 1
ATOM 606 O O . PHE A 1 86 ? -11.773 9.594 12.328 1 98.88 86 PHE A O 1
ATOM 613 N N . ALA A 1 87 ? -13.383 10.859 13.148 1 98.88 87 ALA A N 1
ATOM 614 C CA . ALA A 1 87 ? -14.312 9.742 13.281 1 98.88 87 ALA A CA 1
ATOM 615 C C . ALA A 1 87 ? -14.711 9.195 11.914 1 98.88 87 ALA A C 1
ATOM 617 O O . ALA A 1 87 ? -14.789 7.977 11.727 1 98.88 87 ALA A O 1
ATOM 618 N N . ALA A 1 88 ? -14.969 10.062 10.992 1 98.94 88 ALA A N 1
ATOM 619 C CA . ALA A 1 88 ? -15.297 9.648 9.625 1 98.94 88 ALA A CA 1
ATOM 620 C C . ALA A 1 88 ? -14.141 8.891 8.984 1 98.94 88 ALA A C 1
ATOM 622 O O . ALA A 1 88 ? -14.352 7.918 8.266 1 98.94 88 ALA A O 1
ATOM 623 N N . ALA A 1 89 ? -12.906 9.375 9.227 1 98.94 89 ALA A N 1
ATOM 624 C CA . ALA A 1 89 ? -11.727 8.68 8.719 1 98.94 89 ALA A CA 1
ATOM 625 C C . ALA A 1 89 ? -11.617 7.273 9.297 1 98.94 89 ALA A C 1
ATOM 627 O O . ALA A 1 89 ? -11.344 6.316 8.57 1 98.94 89 ALA A O 1
ATOM 628 N N . ALA A 1 90 ? -11.836 7.152 10.57 1 98.94 90 ALA A N 1
ATOM 629 C CA . ALA A 1 90 ? -11.852 5.836 11.195 1 98.94 90 ALA A CA 1
ATOM 630 C C . ALA A 1 90 ? -12.914 4.938 10.57 1 98.94 90 ALA A C 1
ATOM 632 O O . ALA A 1 90 ? -12.648 3.773 10.266 1 98.94 90 ALA A O 1
ATOM 633 N N . GLY A 1 91 ? -14.086 5.492 10.422 1 98.88 91 GLY A N 1
ATOM 634 C CA . GLY A 1 91 ? -15.164 4.75 9.797 1 98.88 91 GLY A CA 1
ATOM 635 C C . GLY A 1 91 ? -14.852 4.301 8.383 1 98.88 91 GLY A C 1
ATOM 636 O O . GLY A 1 91 ? -15.148 3.168 8 1 98.88 91 GLY A O 1
ATOM 637 N N . SER A 1 92 ? -14.258 5.223 7.613 1 98.94 92 SER A N 1
ATOM 638 C CA . SER A 1 92 ? -13.883 4.891 6.242 1 98.94 92 SER A CA 1
ATOM 639 C C . SER A 1 92 ? -12.867 3.758 6.211 1 98.94 92 SER A C 1
ATOM 641 O O . SER A 1 92 ? -12.961 2.855 5.375 1 98.94 92 SER A O 1
ATOM 643 N N . MET A 1 93 ? -11.883 3.775 7.121 1 98.94 93 MET A N 1
ATOM 644 C CA . MET A 1 93 ? -10.906 2.693 7.215 1 98.94 93 MET A CA 1
ATOM 645 C C . MET A 1 93 ? -11.594 1.366 7.527 1 98.94 93 MET A C 1
ATOM 647 O O . MET A 1 93 ? -11.305 0.349 6.895 1 98.94 93 MET A O 1
ATOM 651 N N . LEU A 1 94 ? -12.531 1.356 8.398 1 98.81 94 LEU A N 1
ATOM 652 C CA . LEU A 1 94 ? -13.172 0.131 8.859 1 98.81 94 LEU A CA 1
ATOM 653 C C . LEU A 1 94 ? -14.188 -0.366 7.84 1 98.81 94 LEU A C 1
ATOM 655 O O . LEU A 1 94 ? -14.625 -1.519 7.898 1 98.81 94 LEU A O 1
ATOM 659 N N . ALA A 1 95 ? -14.578 0.472 6.902 1 98.75 95 ALA A N 1
ATOM 660 C CA . ALA A 1 95 ? -15.617 0.142 5.93 1 98.75 95 ALA A CA 1
ATOM 661 C C . ALA A 1 95 ? -15.18 -1.008 5.027 1 98.75 95 ALA A C 1
ATOM 663 O O . ALA A 1 95 ? -16 -1.61 4.332 1 98.75 95 ALA A O 1
ATOM 664 N N . ILE A 1 96 ? -13.914 -1.342 5.059 1 98.38 96 ILE A N 1
ATOM 665 C CA . ILE A 1 96 ? -13.445 -2.443 4.227 1 98.38 96 ILE A CA 1
ATOM 666 C C . ILE A 1 96 ? -14.125 -3.742 4.66 1 98.38 96 ILE A C 1
ATOM 668 O O . ILE A 1 96 ? -14.391 -4.617 3.832 1 98.38 96 ILE A O 1
ATOM 672 N N . VAL A 1 97 ? -14.422 -3.871 5.922 1 97.62 97 VAL A N 1
ATOM 673 C CA . VAL A 1 97 ? -14.977 -5.109 6.465 1 97.62 97 VAL A CA 1
ATOM 674 C C . VAL A 1 97 ? -16.422 -5.277 6.008 1 97.62 97 VAL A C 1
ATOM 676 O O . VAL A 1 97 ? -16.766 -6.258 5.34 1 97.62 97 VAL A O 1
ATOM 679 N N . PRO A 1 98 ? -17.281 -4.312 6.273 1 97.69 98 PRO A N 1
ATOM 680 C CA . PRO A 1 98 ? -18.656 -4.5 5.785 1 97.69 98 PRO A CA 1
ATOM 681 C C . PRO A 1 98 ? -18.734 -4.516 4.262 1 97.69 98 PRO A C 1
ATOM 683 O O . PRO A 1 98 ? -19.594 -5.195 3.697 1 97.69 98 PRO A O 1
ATOM 686 N N . PHE A 1 99 ? -17.906 -3.809 3.555 1 98.62 99 PHE A N 1
ATOM 687 C CA . PHE A 1 99 ? -17.859 -3.896 2.1 1 98.62 99 PHE A CA 1
ATOM 688 C C . PHE A 1 99 ? -17.578 -5.324 1.651 1 98.62 99 PHE A C 1
ATOM 690 O O . PHE A 1 99 ? -18.25 -5.844 0.758 1 98.62 99 PHE A O 1
ATOM 697 N N . THR A 1 100 ? -16.578 -5.926 2.238 1 98.31 100 THR A N 1
ATOM 698 C CA . THR A 1 100 ? -16.219 -7.297 1.885 1 98.31 100 THR A CA 1
ATOM 699 C C . THR A 1 100 ? -17.391 -8.242 2.127 1 98.31 100 THR A C 1
ATOM 701 O O . THR A 1 100 ? -17.75 -9.039 1.259 1 98.31 100 THR A O 1
ATOM 704 N N . LEU A 1 101 ? -18.047 -8.133 3.248 1 97.75 101 LEU A N 1
ATOM 705 C CA . LEU A 1 101 ? -19.156 -9.016 3.617 1 97.75 101 LEU A CA 1
ATOM 706 C C . LEU A 1 101 ? -20.359 -8.789 2.715 1 97.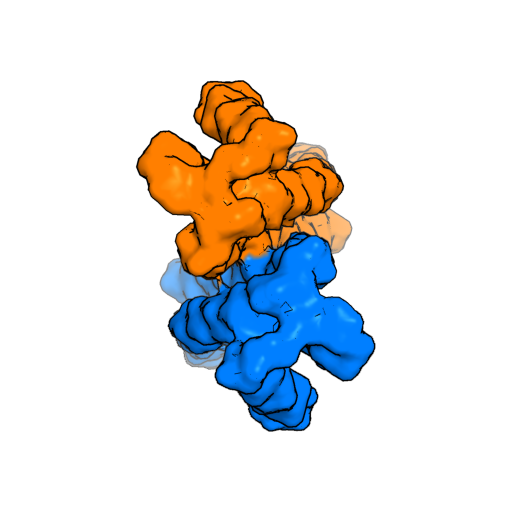75 101 LEU A C 1
ATOM 708 O O . LEU A 1 101 ? -21.062 -9.734 2.35 1 97.75 101 LEU A O 1
ATOM 712 N N . ALA A 1 102 ? -20.594 -7.574 2.318 1 98.19 102 ALA A N 1
ATOM 713 C CA . ALA A 1 102 ? -21.797 -7.242 1.566 1 98.19 102 ALA A CA 1
ATOM 714 C C . ALA A 1 102 ? -21.578 -7.434 0.068 1 98.19 102 ALA A C 1
ATOM 716 O O . ALA A 1 102 ? -22.5 -7.793 -0.659 1 98.19 102 ALA A O 1
ATOM 717 N N . VAL A 1 103 ? -20.375 -7.219 -0.409 1 98.5 103 VAL A N 1
ATOM 718 C CA . VAL A 1 103 ? -20.172 -7.105 -1.851 1 98.5 103 VAL A CA 1
ATOM 719 C C . VAL A 1 103 ? -19.344 -8.281 -2.354 1 98.5 103 VAL A C 1
ATOM 721 O O . VAL A 1 103 ? -19.562 -8.773 -3.463 1 98.5 103 VAL A O 1
ATOM 724 N N . MET A 1 104 ? -18.438 -8.836 -1.546 1 98.75 104 MET A N 1
ATOM 725 C CA . MET A 1 104 ? -17.406 -9.719 -2.102 1 98.75 104 MET A CA 1
ATOM 726 C C . MET A 1 104 ? -17.641 -11.164 -1.672 1 98.75 104 MET A C 1
ATOM 728 O O . MET A 1 104 ? -16.984 -12.078 -2.168 1 98.75 104 MET A O 1
ATOM 732 N N . THR A 1 105 ? -18.625 -11.414 -0.833 1 98.25 105 THR A N 1
ATOM 733 C CA . THR A 1 105 ? -18.766 -12.719 -0.193 1 98.25 105 THR A CA 1
ATOM 734 C C . THR A 1 105 ? -19.047 -13.805 -1.23 1 98.25 105 THR A C 1
ATOM 736 O O . THR A 1 105 ? -18.438 -14.875 -1.193 1 98.25 105 THR A O 1
ATOM 739 N N . ARG A 1 106 ? -19.891 -13.602 -2.201 1 98.38 106 ARG A N 1
ATOM 740 C CA . ARG A 1 106 ? -20.25 -14.609 -3.191 1 98.38 106 ARG A CA 1
ATOM 741 C C . ARG A 1 106 ? -19.062 -14.93 -4.094 1 98.38 106 ARG A C 1
ATOM 743 O O . ARG A 1 106 ? -18.766 -16.094 -4.355 1 98.38 106 ARG A O 1
ATOM 750 N N . THR A 1 107 ? -18.391 -13.875 -4.551 1 98.69 107 THR A N 1
ATOM 751 C CA . THR A 1 107 ? -17.203 -14.062 -5.387 1 98.69 107 THR A CA 1
ATOM 752 C C . THR A 1 107 ? -16.109 -14.805 -4.621 1 98.69 107 THR A C 1
ATOM 754 O O . THR A 1 107 ? -15.523 -15.758 -5.133 1 98.69 107 THR A O 1
ATOM 757 N N . ASN A 1 108 ? -15.875 -14.398 -3.391 1 98.62 108 ASN A N 1
ATOM 758 C CA . ASN A 1 108 ? -14.883 -15.07 -2.555 1 98.62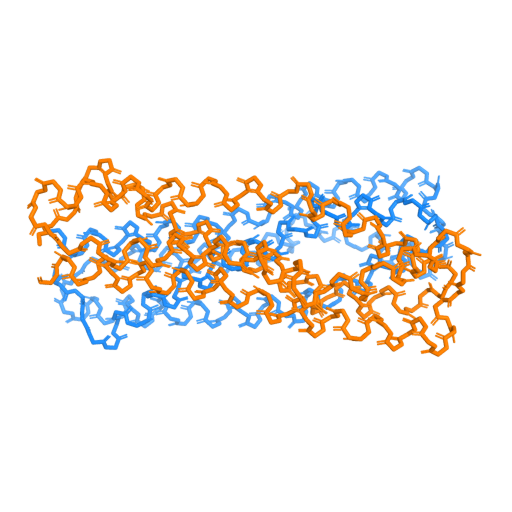 108 ASN A CA 1
ATOM 759 C C . ASN A 1 108 ? -15.219 -16.547 -2.357 1 98.62 108 ASN A C 1
ATOM 761 O O . ASN A 1 108 ? -14.352 -17.406 -2.486 1 98.62 108 ASN A O 1
ATOM 765 N N . ALA A 1 109 ? -16.422 -16.844 -2.078 1 98.56 109 ALA A N 1
ATOM 766 C CA . ALA A 1 109 ? -16.859 -18.219 -1.854 1 98.56 109 ALA A CA 1
ATOM 767 C C . ALA A 1 109 ? -16.672 -19.062 -3.115 1 98.56 109 ALA A C 1
ATOM 769 O O . ALA A 1 109 ? -16.234 -20.219 -3.047 1 98.56 109 ALA A O 1
ATOM 770 N N . SER A 1 110 ? -17.016 -18.516 -4.219 1 98.56 110 SER A N 1
ATOM 771 C CA . SER A 1 110 ? -16.891 -19.234 -5.484 1 98.56 110 SER A CA 1
ATOM 772 C C . SER A 1 110 ? -15.422 -19.516 -5.82 1 98.56 110 SER A C 1
ATOM 774 O O . SER A 1 110 ? -15.094 -20.594 -6.301 1 98.56 110 SER A O 1
ATOM 776 N N . LEU A 1 111 ? -14.562 -18.578 -5.559 1 98.5 111 LEU A N 1
ATOM 777 C CA . LEU A 1 111 ? -13.141 -18.781 -5.816 1 98.5 111 LEU A CA 1
ATOM 778 C C . LEU A 1 111 ? -12.539 -19.797 -4.848 1 98.5 111 LEU A C 1
ATOM 780 O O . LEU A 1 111 ? -11.695 -20.609 -5.238 1 98.5 111 LEU A O 1
ATOM 784 N N . GLN A 1 112 ? -13.023 -19.75 -3.625 1 98.38 112 GLN A N 1
ATOM 785 C CA . GLN A 1 112 ? -12.578 -20.734 -2.65 1 98.38 112 GLN A CA 1
ATOM 786 C C . GLN A 1 112 ? -13.016 -22.141 -3.057 1 98.38 112 GLN A C 1
ATOM 788 O O . GLN A 1 112 ? -12.25 -23.094 -2.914 1 98.38 112 GLN A O 1
ATOM 793 N N . LYS A 1 113 ? -14.195 -22.219 -3.52 1 98.44 113 LYS A N 1
ATOM 794 C CA . LYS A 1 113 ? -14.68 -23.5 -4.004 1 98.44 113 LYS A CA 1
ATOM 795 C C . LYS A 1 113 ? -13.859 -23.984 -5.195 1 98.44 113 LYS A C 1
ATOM 797 O O . LYS A 1 113 ? -13.508 -25.172 -5.277 1 98.44 113 LYS A O 1
ATOM 802 N N . ALA A 1 114 ? -13.57 -23.109 -6.098 1 97.81 114 ALA A N 1
ATOM 803 C CA . ALA A 1 114 ? -12.742 -23.453 -7.246 1 97.81 114 ALA A CA 1
ATOM 804 C C . ALA A 1 114 ? -11.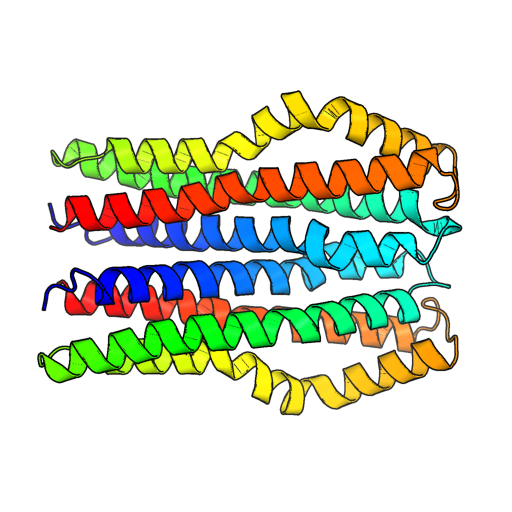375 -23.953 -6.805 1 97.81 114 ALA A C 1
ATOM 806 O O . ALA A 1 114 ? -10.836 -24.906 -7.379 1 97.81 114 ALA A O 1
ATOM 807 N N . ALA A 1 115 ? -10.82 -23.328 -5.816 1 97.12 115 ALA A N 1
ATOM 808 C CA . ALA A 1 115 ? -9.531 -23.75 -5.273 1 97.12 115 ALA A CA 1
ATOM 809 C C . ALA A 1 115 ? -9.609 -25.141 -4.676 1 97.12 115 ALA A C 1
ATOM 811 O O . ALA A 1 115 ? -8.75 -25.984 -4.93 1 97.12 115 ALA A O 1
ATOM 812 N N . LYS A 1 116 ? -10.641 -25.422 -3.975 1 97.44 116 LYS A N 1
ATOM 813 C CA . LYS A 1 116 ? -10.828 -26.703 -3.316 1 97.44 116 LYS A CA 1
ATOM 814 C C . LYS A 1 116 ? -11.07 -27.812 -4.336 1 97.44 116 LYS A C 1
ATOM 816 O O . LYS A 1 116 ? -10.578 -28.938 -4.172 1 97.44 116 LYS A O 1
ATOM 821 N N . ASP A 1 117 ? -11.742 -27.422 -5.43 1 97.31 117 ASP A N 1
ATOM 822 C CA . ASP A 1 117 ? -12.141 -28.406 -6.426 1 97.31 117 ASP A CA 1
ATOM 823 C C . ASP A 1 117 ? -11.031 -28.625 -7.449 1 97.31 117 ASP A C 1
ATOM 825 O O . ASP A 1 117 ? -11.102 -29.562 -8.258 1 97.31 117 ASP A O 1
ATOM 829 N N . GLY A 1 118 ? -10.133 -27.781 -7.445 1 94.56 118 GLY A N 1
ATOM 830 C CA . GLY A 1 118 ? -9.047 -27.891 -8.406 1 94.56 118 GLY A CA 1
ATOM 831 C C . GLY A 1 118 ? -9.43 -27.422 -9.797 1 94.56 118 GLY A C 1
ATOM 832 O O . GLY A 1 118 ? -8.867 -27.891 -10.797 1 94.56 118 GLY A O 1
ATOM 833 N N . THR A 1 119 ? -10.453 -26.531 -9.82 1 95.19 119 THR A N 1
ATOM 834 C CA . THR A 1 119 ? -10.82 -25.953 -11.109 1 95.19 119 THR A CA 1
ATOM 835 C C . THR A 1 119 ? -9.719 -25.031 -11.625 1 95.19 119 THR A C 1
ATOM 837 O O . THR A 1 119 ? -9.305 -24.109 -10.93 1 95.19 119 THR A O 1
ATOM 840 N N . PRO A 1 120 ? -9.273 -25.328 -12.844 1 93.88 120 PRO A N 1
ATOM 841 C CA . PRO A 1 120 ? -8.148 -24.531 -13.344 1 93.88 120 PRO A CA 1
ATOM 842 C C . PRO A 1 120 ? -8.562 -23.109 -13.727 1 93.88 120 PRO A C 1
ATOM 844 O O . PRO A 1 120 ? -9.734 -22.859 -14.008 1 93.88 120 PRO A O 1
ATOM 847 N N . GLY A 1 121 ? -7.559 -22.234 -13.773 1 92.31 121 GLY A N 1
ATOM 848 C CA . GLY A 1 121 ? -7.766 -20.844 -14.133 1 92.31 121 GLY A CA 1
ATOM 849 C C . GLY A 1 121 ? -8.156 -20.656 -15.586 1 92.31 121 GLY A C 1
ATOM 850 O O . GLY A 1 121 ? -8.648 -19.578 -15.969 1 92.31 121 GLY A O 1
ATOM 851 N N . SER A 1 122 ? -7.891 -21.656 -16.328 1 93 122 SER A N 1
ATOM 852 C CA . SER A 1 122 ? -8.281 -21.578 -17.719 1 93 122 SER A CA 1
ATOM 853 C C . SER A 1 122 ? -9.797 -21.703 -17.891 1 93 122 SER A C 1
ATOM 855 O O . SER A 1 122 ? -10.336 -21.438 -18.953 1 93 122 SER A O 1
ATOM 857 N N . ASP A 1 123 ? -10.445 -22.219 -16.844 1 95.44 123 ASP A N 1
ATOM 858 C CA . ASP A 1 123 ? -11.906 -22.203 -16.812 1 95.44 123 ASP A CA 1
ATOM 859 C C . ASP A 1 123 ? -12.438 -20.766 -16.922 1 95.44 123 ASP A C 1
ATOM 861 O O . ASP A 1 123 ? -12.047 -19.906 -16.141 1 95.44 123 ASP A O 1
ATOM 865 N N . PRO A 1 124 ? -13.312 -20.531 -17.906 1 95.88 124 PRO A N 1
ATOM 866 C CA . PRO A 1 124 ? -13.797 -19.172 -18.109 1 95.88 124 PRO A CA 1
ATOM 867 C C . PRO A 1 124 ? -14.516 -18.609 -16.891 1 95.88 124 PRO A C 1
ATOM 869 O O . PRO A 1 124 ? -14.461 -17.406 -16.641 1 95.88 124 PRO A O 1
ATOM 872 N N . GLN A 1 125 ? -15.172 -19.438 -16.188 1 96 125 GLN A N 1
ATOM 873 C CA . GLN A 1 125 ? -15.859 -18.969 -14.984 1 96 125 GLN A CA 1
ATOM 874 C C . GLN A 1 125 ? -14.867 -18.5 -13.922 1 96 125 GLN A C 1
ATOM 876 O O . GLN A 1 125 ? -15.07 -17.469 -13.297 1 96 125 GLN A O 1
ATOM 881 N N . VAL A 1 126 ? -13.789 -19.266 -13.727 1 96.75 126 VAL A N 1
ATOM 882 C CA . VAL A 1 126 ? -12.773 -18.891 -12.742 1 96.75 126 VAL A CA 1
ATOM 883 C C . VAL A 1 126 ? -12.078 -17.609 -13.164 1 96.75 126 VAL A C 1
ATOM 885 O O . VAL A 1 126 ? -11.844 -16.719 -12.344 1 96.75 126 VAL A O 1
ATOM 888 N N . ASN A 1 127 ? -11.789 -17.516 -14.406 1 95.75 127 ASN A N 1
ATOM 889 C CA . ASN A 1 127 ? -11.141 -16.312 -14.914 1 95.75 127 ASN A CA 1
ATOM 890 C C . ASN A 1 127 ? -12.016 -15.086 -14.727 1 95.75 127 ASN A C 1
ATOM 892 O O . ASN A 1 127 ? -11.531 -14.031 -14.32 1 95.75 127 ASN A O 1
ATOM 896 N N . SER A 1 128 ? -13.281 -15.242 -15.023 1 97 128 SER A N 1
ATOM 897 C CA . SER A 1 128 ? -14.227 -14.141 -14.836 1 97 128 SER A CA 1
ATOM 898 C C . SER A 1 128 ? -14.344 -13.758 -13.367 1 97 128 SER A C 1
ATOM 900 O O . SER A 1 128 ? -14.414 -12.578 -13.031 1 97 128 SER A O 1
ATOM 902 N N . LEU A 1 129 ? -14.398 -14.742 -12.492 1 97.88 129 LEU A N 1
ATOM 903 C CA . LEU A 1 129 ? -14.469 -14.492 -11.055 1 97.88 129 LEU A CA 1
ATOM 904 C C . LEU A 1 129 ? -13.234 -13.719 -10.586 1 97.88 129 LEU A C 1
ATOM 906 O O . LEU A 1 129 ? -13.344 -12.828 -9.734 1 97.88 129 LEU A O 1
ATOM 910 N N . LEU A 1 130 ? -12.094 -14.039 -11.125 1 97.94 130 LEU A N 1
ATOM 911 C CA . LEU A 1 130 ? -10.875 -13.336 -10.758 1 97.94 130 LEU A CA 1
ATOM 912 C C . LEU A 1 130 ? -10.93 -11.875 -11.195 1 97.94 130 LEU A C 1
ATOM 914 O O . LEU A 1 130 ? -10.523 -10.984 -10.445 1 97.94 130 LEU A O 1
ATOM 918 N N . ASP A 1 131 ? -11.398 -11.672 -12.375 1 97.94 131 ASP A N 1
ATOM 919 C CA . ASP A 1 131 ? -11.562 -10.297 -12.844 1 97.94 131 ASP A CA 1
ATOM 920 C C . ASP A 1 131 ? -12.516 -9.516 -11.938 1 97.94 131 ASP A C 1
ATOM 922 O O . ASP A 1 131 ? -12.234 -8.375 -11.57 1 97.94 131 ASP A O 1
ATOM 926 N N . ASP A 1 132 ? -13.609 -10.125 -11.617 1 98.56 132 ASP A N 1
ATOM 927 C CA . ASP A 1 132 ? -14.57 -9.492 -10.719 1 98.56 132 ASP A CA 1
ATOM 928 C C . ASP A 1 132 ? -13.922 -9.18 -9.367 1 98.56 132 ASP A C 1
ATOM 930 O O . ASP A 1 132 ? -14.102 -8.078 -8.828 1 98.56 132 ASP A O 1
ATOM 934 N N . TRP A 1 133 ? -13.25 -10.125 -8.883 1 98.75 133 TRP A N 1
ATOM 935 C CA . TRP A 1 133 ? -12.586 -9.938 -7.594 1 98.75 133 TRP A CA 1
ATOM 936 C C . TRP A 1 133 ? -11.594 -8.773 -7.652 1 98.75 133 TRP A C 1
ATOM 938 O O . TRP A 1 133 ? -11.531 -7.961 -6.73 1 98.75 133 TRP A O 1
ATOM 948 N N . ALA A 1 134 ? -10.82 -8.734 -8.703 1 98.62 134 ALA A N 1
ATOM 949 C CA . ALA A 1 134 ? -9.836 -7.668 -8.859 1 98.62 134 ALA A CA 1
ATOM 950 C C . ALA A 1 134 ? -10.508 -6.297 -8.82 1 98.62 134 ALA A C 1
ATOM 952 O O . ALA A 1 134 ? -10.008 -5.375 -8.172 1 98.62 134 ALA A O 1
ATOM 953 N N . TRP A 1 135 ? -11.633 -6.219 -9.492 1 98.69 135 TRP A N 1
ATOM 954 C CA . TRP A 1 135 ? -12.359 -4.949 -9.531 1 98.69 135 TRP A CA 1
ATOM 955 C C . TRP A 1 135 ? -12.938 -4.617 -8.164 1 98.69 135 TRP A C 1
ATOM 957 O O . TRP A 1 135 ? -12.867 -3.471 -7.711 1 98.69 135 TRP A O 1
ATOM 967 N N . MET A 1 136 ? -13.547 -5.508 -7.473 1 98.88 136 MET A N 1
ATOM 968 C CA . MET A 1 136 ? -14.109 -5.289 -6.145 1 98.88 136 MET A CA 1
ATOM 969 C C . MET A 1 136 ? -13.023 -4.93 -5.141 1 98.88 136 MET A C 1
ATOM 971 O O . MET A 1 136 ? -13.195 -4.02 -4.328 1 98.88 136 MET A O 1
ATOM 975 N N . ASN A 1 137 ? -11.953 -5.691 -5.258 1 98.88 137 ASN A N 1
ATOM 976 C CA . ASN A 1 137 ? -10.836 -5.445 -4.344 1 98.88 137 ASN A CA 1
ATOM 977 C C . ASN A 1 137 ? -10.211 -4.074 -4.582 1 98.88 137 ASN A C 1
ATOM 979 O O . ASN A 1 137 ? -9.852 -3.379 -3.629 1 98.88 137 ASN A O 1
ATOM 983 N N . PHE A 1 138 ? -10.141 -3.691 -5.824 1 98.81 138 PHE A N 1
ATOM 984 C CA . PHE A 1 138 ? -9.641 -2.352 -6.117 1 98.81 138 PHE A CA 1
ATOM 985 C C . PHE A 1 138 ? -10.57 -1.291 -5.535 1 98.81 138 PHE A C 1
ATOM 987 O O . PHE A 1 138 ? -10.109 -0.314 -4.941 1 98.81 138 PHE A O 1
ATOM 994 N N . ALA A 1 139 ? -11.844 -1.439 -5.711 1 98.81 139 ALA A N 1
ATOM 995 C CA . ALA A 1 139 ? -12.812 -0.53 -5.105 1 98.81 139 ALA A CA 1
ATOM 996 C C . ALA A 1 139 ? -12.656 -0.495 -3.588 1 98.81 139 ALA A C 1
ATOM 998 O O . ALA A 1 139 ? -12.742 0.571 -2.975 1 98.81 139 ALA A O 1
ATOM 999 N N . ARG A 1 140 ? -12.43 -1.635 -3.014 1 98.81 140 ARG A N 1
ATOM 1000 C CA . ARG A 1 140 ? -12.227 -1.748 -1.573 1 98.81 140 ARG A CA 1
ATOM 1001 C C . ARG A 1 140 ? -11.039 -0.907 -1.12 1 98.81 140 ARG A C 1
ATOM 1003 O O . ARG A 1 140 ? -11.07 -0.304 -0.045 1 98.81 140 ARG A O 1
ATOM 1010 N N . SER A 1 141 ? -10.016 -0.847 -1.947 1 98.88 141 SER A N 1
ATOM 1011 C CA . SER A 1 141 ? -8.812 -0.104 -1.597 1 98.88 141 SER A CA 1
ATOM 1012 C C . SER A 1 141 ? -9.094 1.393 -1.514 1 98.88 141 SER A C 1
ATOM 1014 O O . SER A 1 141 ? -8.305 2.143 -0.929 1 98.88 141 SER A O 1
ATOM 1016 N N . LEU A 1 142 ? -10.227 1.847 -2.055 1 98.88 142 LEU A N 1
ATOM 1017 C CA . LEU A 1 142 ? -10.562 3.266 -2.055 1 98.88 142 LEU A CA 1
ATOM 1018 C C . LEU A 1 142 ? -11.078 3.703 -0.687 1 98.88 142 LEU A C 1
ATOM 1020 O O . LEU A 1 142 ? -11.055 4.891 -0.363 1 98.88 142 LEU A O 1
ATOM 1024 N N . PHE A 1 143 ? -11.531 2.803 0.125 1 98.94 143 PHE A N 1
ATOM 1025 C CA . PHE A 1 143 ? -11.992 3.158 1.464 1 98.94 143 PHE A CA 1
ATOM 1026 C C . PHE A 1 143 ? -10.82 3.615 2.33 1 98.94 143 PHE A C 1
ATOM 1028 O O . PHE A 1 143 ? -10.844 4.723 2.875 1 98.94 143 PHE A O 1
ATOM 1035 N N . PRO A 1 144 ? -9.758 2.801 2.436 1 98.94 144 PRO A N 1
ATOM 1036 C CA . PRO A 1 144 ? -8.617 3.305 3.201 1 98.94 144 PRO A CA 1
ATOM 1037 C C . PRO A 1 144 ? -7.969 4.527 2.561 1 98.94 144 PRO A C 1
ATOM 1039 O O . PRO A 1 144 ? -7.434 5.387 3.266 1 98.94 144 PRO A O 1
ATOM 1042 N N . LEU A 1 145 ? -8.016 4.629 1.205 1 98.94 145 LEU A N 1
ATOM 1043 C CA . LEU A 1 145 ? -7.5 5.836 0.572 1 98.94 145 LEU A CA 1
ATOM 1044 C C . LEU A 1 145 ? -8.305 7.062 0.994 1 98.94 145 LEU A C 1
ATOM 1046 O O . LEU A 1 145 ? -7.73 8.102 1.336 1 98.94 145 LEU A O 1
ATOM 1050 N N . ALA A 1 146 ? -9.625 6.941 0.934 1 98.94 146 ALA A N 1
ATOM 1051 C CA . ALA A 1 146 ? -10.484 8.008 1.429 1 98.94 146 ALA A CA 1
ATOM 1052 C C . ALA A 1 146 ? -10.203 8.312 2.896 1 98.94 146 ALA A C 1
ATOM 1054 O O . ALA A 1 146 ? -10.195 9.477 3.307 1 98.94 146 ALA A O 1
ATOM 1055 N N . SER A 1 147 ? -10.023 7.289 3.656 1 98.94 147 SER A N 1
ATOM 1056 C CA . SER A 1 147 ? -9.664 7.449 5.062 1 98.94 147 SER A CA 1
ATOM 1057 C C . SER A 1 147 ? -8.453 8.359 5.227 1 98.94 147 SER A C 1
ATOM 1059 O O . SER A 1 147 ? -8.477 9.289 6.039 1 98.94 147 SER A O 1
ATOM 1061 N N . ALA A 1 148 ? -7.41 8.133 4.477 1 98.94 148 ALA A N 1
ATOM 1062 C CA . ALA A 1 148 ? -6.195 8.938 4.535 1 98.94 148 ALA A CA 1
ATOM 1063 C C . ALA A 1 148 ? -6.484 10.391 4.172 1 98.94 148 ALA A C 1
ATOM 1065 O O . ALA A 1 148 ? -6.016 11.312 4.848 1 98.94 148 ALA A O 1
ATOM 1066 N N . VAL A 1 149 ? -7.25 10.586 3.158 1 98.62 149 VAL A N 1
ATOM 1067 C CA . VAL A 1 149 ? -7.555 11.922 2.658 1 98.62 149 VAL A CA 1
ATOM 1068 C C . VAL A 1 149 ? -8.43 12.672 3.668 1 98.62 149 VAL A C 1
ATOM 1070 O O . VAL A 1 149 ? -8.156 13.828 3.994 1 98.62 149 VAL A O 1
ATOM 1073 N N . ILE A 1 150 ? -9.43 12.016 4.211 1 98.81 150 ILE A N 1
ATOM 1074 C CA . ILE A 1 150 ? -10.305 12.617 5.207 1 98.81 150 ILE A CA 1
ATOM 1075 C C . ILE A 1 150 ? -9.5 12.977 6.457 1 98.81 150 ILE A C 1
ATOM 1077 O O . ILE A 1 150 ? -9.68 14.047 7.035 1 98.81 150 ILE A O 1
ATOM 1081 N N . GLY A 1 151 ? -8.656 12.031 6.883 1 98.44 151 GLY A N 1
ATOM 1082 C CA . GLY A 1 151 ? -7.785 12.32 8.016 1 98.44 151 GLY A CA 1
ATOM 1083 C C . GLY A 1 151 ? -6.906 13.531 7.797 1 98.44 151 GLY A C 1
ATOM 1084 O O . GLY A 1 151 ? -6.777 14.383 8.68 1 98.44 151 GLY A O 1
ATOM 1085 N N . ALA A 1 152 ? -6.355 13.672 6.605 1 97.38 152 ALA A N 1
ATOM 1086 C CA . ALA A 1 152 ? -5.496 14.812 6.277 1 97.38 152 ALA A CA 1
ATOM 1087 C C . ALA A 1 152 ? -6.289 16.109 6.273 1 97.38 152 ALA A C 1
ATOM 1089 O O . ALA A 1 152 ? -5.844 17.125 6.832 1 97.38 152 ALA A O 1
ATOM 1090 N N . ILE A 1 153 ? -7.422 16.094 5.691 1 97.19 153 ILE A N 1
ATOM 1091 C CA . ILE A 1 153 ? -8.281 17.266 5.648 1 97.19 153 ILE A CA 1
ATOM 1092 C C . ILE A 1 153 ? -8.688 17.656 7.062 1 97.19 153 ILE A C 1
ATOM 1094 O O . ILE A 1 153 ? -8.68 18.844 7.414 1 97.19 153 ILE A O 1
ATOM 1098 N N . SER A 1 154 ? -9.047 16.672 7.84 1 97.81 154 SER A N 1
ATOM 1099 C CA . SER A 1 154 ? -9.453 16.938 9.219 1 97.81 154 SER A CA 1
ATOM 1100 C C . SER A 1 154 ? -8.312 17.562 10.016 1 97.81 154 SER A C 1
ATOM 1102 O O . SER A 1 154 ? -8.539 18.469 10.836 1 97.81 154 SER A O 1
ATOM 1104 N N . PHE A 1 155 ? -7.121 17.109 9.805 1 96.44 155 PHE A N 1
ATOM 1105 C CA . PHE A 1 155 ? -5.953 17.672 10.469 1 96.44 155 PHE A CA 1
ATOM 1106 C C . PHE A 1 155 ? -5.777 19.141 10.117 1 96.44 155 PHE A C 1
ATOM 1108 O O . PHE A 1 155 ? -5.602 19.984 11 1 96.44 155 PHE A O 1
ATOM 1115 N N . VAL A 1 156 ? -5.918 19.469 8.828 1 93.69 156 VAL A N 1
ATOM 1116 C CA . VAL A 1 156 ? -5.727 20.844 8.344 1 93.69 156 VAL A CA 1
ATOM 1117 C C . VAL A 1 156 ? -6.836 21.734 8.891 1 93.69 156 VAL A C 1
ATOM 1119 O O . VAL A 1 156 ? -6.574 22.875 9.312 1 93.69 156 VAL A O 1
ATOM 1122 N N . ASN A 1 157 ? -8.016 21.219 8.93 1 94.25 157 ASN A N 1
ATOM 1123 C CA . ASN A 1 157 ? -9.156 22 9.391 1 94.25 157 ASN A CA 1
ATOM 1124 C C . ASN A 1 157 ? -9.047 22.344 10.875 1 94.25 157 ASN A C 1
ATOM 1126 O O . ASN A 1 157 ? -9.617 23.328 11.336 1 94.25 157 ASN A O 1
ATOM 1130 N N . ASN A 1 158 ? -8.414 21.531 11.578 1 94.25 158 ASN A N 1
ATOM 1131 C CA . ASN A 1 158 ? -8.25 21.797 13.008 1 94.25 158 ASN A CA 1
ATOM 1132 C C . ASN A 1 158 ? -7.086 22.75 13.273 1 94.25 158 ASN A C 1
ATOM 1134 O O . ASN A 1 158 ? -7.043 23.406 14.312 1 94.25 158 ASN A O 1
ATOM 1138 N N . ASN A 1 159 ? -6.16 22.781 12.375 1 86.62 159 ASN A N 1
ATOM 1139 C CA . ASN A 1 159 ? -4.984 23.609 12.594 1 86.62 159 ASN A CA 1
ATOM 1140 C C . ASN A 1 159 ? -5.074 24.922 11.812 1 86.62 159 ASN A C 1
ATOM 1142 O O . ASN A 1 159 ? -4.16 25.75 11.867 1 86.62 159 ASN A O 1
ATOM 1146 N N . ALA A 1 160 ? -6.031 25.125 10.945 1 76.06 160 ALA A N 1
ATOM 1147 C CA . ALA A 1 160 ? -6.281 26.406 10.289 1 76.06 160 ALA A CA 1
ATOM 1148 C C . ALA A 1 160 ? -7.02 27.359 11.211 1 76.06 160 ALA A C 1
ATOM 1150 O O . ALA A 1 160 ? -7.73 26.938 12.125 1 76.06 160 ALA A O 1
ATOM 1151 N N . MET B 1 1 ? 5.656 28.906 8.648 1 82.06 1 MET B N 1
ATOM 1152 C CA . MET B 1 1 ? 4.625 29.484 7.789 1 82.06 1 MET B CA 1
ATOM 1153 C C . MET B 1 1 ? 3.496 28.484 7.555 1 82.06 1 MET B C 1
ATOM 1155 O O . MET B 1 1 ? 3.744 27.281 7.383 1 82.06 1 MET B O 1
ATOM 1159 N N . GLN B 1 2 ? 2.355 29.016 7.465 1 87.31 2 GLN B N 1
ATOM 1160 C CA . GLN B 1 2 ? 1.208 28.141 7.242 1 87.31 2 GLN B CA 1
ATOM 1161 C C . GLN B 1 2 ? 1.1 27.734 5.773 1 87.31 2 GLN B C 1
ATOM 1163 O O . GLN B 1 2 ? 0.986 28.594 4.895 1 87.31 2 GLN B O 1
ATOM 1168 N N . ILE B 1 3 ? 1.242 26.547 5.496 1 93.25 3 ILE B N 1
ATOM 1169 C CA . ILE B 1 3 ? 1.124 26.016 4.141 1 93.25 3 ILE B CA 1
ATOM 1170 C C . ILE B 1 3 ? -0.35 25.891 3.76 1 93.25 3 ILE B C 1
ATOM 1172 O O . ILE B 1 3 ? -1.129 25.25 4.461 1 93.25 3 ILE B O 1
ATOM 1176 N N . SER B 1 4 ? -0.727 26.516 2.738 1 91.31 4 SER B N 1
ATOM 1177 C CA . SER B 1 4 ? -2.109 26.5 2.27 1 91.31 4 SER B CA 1
ATOM 1178 C C . SER B 1 4 ? -2.176 26.516 0.745 1 91.31 4 SER B C 1
ATOM 1180 O O . SER B 1 4 ? -1.151 26.672 0.076 1 91.31 4 SER B O 1
ATOM 1182 N N . GLY B 1 5 ? -3.408 26.203 0.23 1 93.12 5 GLY B N 1
ATOM 1183 C CA . GLY B 1 5 ? -3.576 26.266 -1.213 1 93.12 5 GLY B CA 1
ATOM 1184 C C . GLY B 1 5 ? -2.889 25.125 -1.946 1 93.12 5 GLY B C 1
ATOM 1185 O O . GLY B 1 5 ? -2.918 23.984 -1.492 1 93.12 5 GLY B O 1
ATOM 1186 N N . PRO B 1 6 ? -2.357 25.391 -3.068 1 95.44 6 PRO B N 1
ATOM 1187 C CA . PRO B 1 6 ? -1.758 24.359 -3.914 1 95.44 6 PRO B CA 1
ATOM 1188 C C . PRO B 1 6 ? -0.615 23.609 -3.221 1 95.44 6 PRO B C 1
ATOM 1190 O O . PRO B 1 6 ? -0.519 22.391 -3.318 1 95.44 6 PRO B O 1
ATOM 1193 N N . PRO B 1 7 ? 0.285 24.281 -2.447 1 96.69 7 PRO B N 1
ATOM 1194 C CA . PRO B 1 7 ? 1.345 23.531 -1.766 1 96.69 7 PRO B CA 1
ATOM 1195 C C . PRO B 1 7 ? 0.802 22.547 -0.726 1 96.69 7 PRO B C 1
ATOM 1197 O O . PRO B 1 7 ? 1.392 21.5 -0.503 1 96.69 7 PRO B O 1
ATOM 1200 N N . LEU B 1 8 ? -0.33 22.875 -0.176 1 96.19 8 LEU B N 1
ATOM 1201 C CA . LEU B 1 8 ? -0.951 21.953 0.769 1 96.19 8 LEU B CA 1
ATOM 1202 C C . LEU B 1 8 ? -1.396 20.672 0.067 1 96.19 8 LEU B C 1
ATOM 1204 O O . LEU B 1 8 ? -1.197 19.578 0.588 1 96.19 8 LEU B O 1
ATOM 1208 N N . VAL B 1 9 ? -1.973 20.844 -1.05 1 96.56 9 VAL B N 1
ATOM 1209 C CA . VAL B 1 9 ? -2.385 19.703 -1.853 1 96.56 9 VAL B CA 1
ATOM 1210 C C . VAL B 1 9 ? -1.159 18.875 -2.246 1 96.56 9 VAL B C 1
ATOM 1212 O O . VAL B 1 9 ? -1.197 17.641 -2.225 1 96.56 9 VAL B O 1
ATOM 1215 N N . ALA B 1 10 ? -0.113 19.531 -2.602 1 98.5 10 ALA B N 1
ATOM 1216 C CA . ALA B 1 10 ? 1.133 18.859 -2.963 1 98.5 10 ALA B CA 1
ATOM 1217 C C . ALA B 1 10 ? 1.683 18.047 -1.788 1 98.5 10 ALA B C 1
ATOM 1219 O O . ALA B 1 10 ? 2.1 16.906 -1.954 1 98.5 10 ALA B O 1
ATOM 1220 N N . VAL B 1 11 ? 1.662 18.641 -0.627 1 98.19 11 VAL B N 1
ATOM 1221 C CA . VAL B 1 11 ? 2.158 17.953 0.567 1 98.19 11 VAL B CA 1
ATOM 1222 C C . VAL B 1 11 ? 1.285 16.75 0.871 1 98.19 11 VAL B C 1
ATOM 1224 O O . VAL B 1 11 ? 1.799 15.656 1.135 1 98.19 11 VAL B O 1
ATOM 1227 N N . ALA B 1 12 ? -0.027 16.922 0.778 1 97.38 12 ALA B N 1
ATOM 1228 C CA . ALA B 1 12 ? -0.939 15.805 1.019 1 97.38 12 ALA B CA 1
ATOM 1229 C C . ALA B 1 12 ? -0.711 14.68 0.01 1 97.38 12 ALA B C 1
ATOM 1231 O O . ALA B 1 12 ? -0.69 13.508 0.377 1 97.38 12 ALA B O 1
ATOM 1232 N N . THR B 1 13 ? -0.548 15.07 -1.188 1 98.19 13 THR B N 1
ATOM 1233 C CA . THR B 1 13 ? -0.27 14.102 -2.244 1 98.19 13 THR B CA 1
ATOM 1234 C C . THR B 1 13 ? 1.029 13.352 -1.962 1 98.19 13 THR B C 1
ATOM 1236 O O . THR B 1 13 ? 1.103 12.141 -2.146 1 98.19 13 THR B O 1
ATOM 1239 N N . GLY B 1 14 ? 2.055 14.078 -1.538 1 98.81 14 GLY B N 1
ATOM 1240 C CA . GLY B 1 14 ? 3.32 13.461 -1.185 1 98.81 14 GLY B CA 1
ATOM 1241 C C . GLY B 1 14 ? 3.195 12.453 -0.058 1 98.81 14 GLY B C 1
ATOM 1242 O O . GLY B 1 14 ? 3.672 11.32 -0.174 1 98.81 14 GLY B O 1
ATOM 1243 N N . ILE B 1 15 ? 2.504 12.836 1.003 1 98.75 15 ILE B N 1
ATOM 1244 C CA . ILE B 1 15 ? 2.379 11.992 2.189 1 98.75 15 ILE B CA 1
ATOM 1245 C C . ILE B 1 15 ? 1.55 10.75 1.859 1 98.75 15 ILE B C 1
ATOM 1247 O O . ILE B 1 15 ? 1.984 9.625 2.104 1 98.75 15 ILE B O 1
ATOM 1251 N N . VAL B 1 16 ? 0.423 10.922 1.244 1 98.81 16 VAL B N 1
ATOM 1252 C CA . VAL B 1 16 ? -0.488 9.828 0.938 1 98.81 16 VAL B CA 1
ATOM 1253 C C . VAL B 1 16 ? 0.129 8.922 -0.129 1 98.81 16 VAL B C 1
ATOM 1255 O O . VAL B 1 16 ? 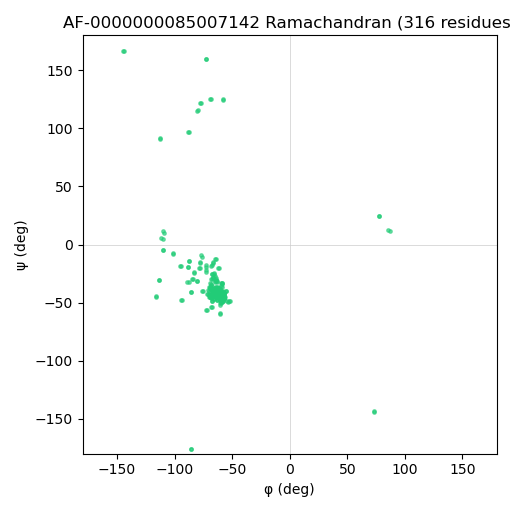0.106 7.695 -0.003 1 98.81 16 VAL B O 1
ATOM 1258 N N . GLY B 1 17 ? 0.706 9.547 -1.119 1 98.88 17 GLY B N 1
ATOM 1259 C CA . GLY B 1 17 ? 1.299 8.773 -2.199 1 98.88 17 GLY B CA 1
ATOM 1260 C C . GLY B 1 17 ? 2.471 7.918 -1.749 1 98.88 17 GLY B C 1
ATOM 1261 O O . GLY B 1 17 ? 2.609 6.77 -2.174 1 98.88 17 GLY B O 1
ATOM 1262 N N . SER B 1 18 ? 3.34 8.484 -0.936 1 98.94 18 SER B N 1
ATOM 1263 C CA . SER B 1 18 ? 4.5 7.73 -0.472 1 98.94 18 SER B CA 1
ATOM 1264 C C . SER B 1 18 ? 4.086 6.613 0.48 1 98.94 18 SER B C 1
ATOM 1266 O O . SER B 1 18 ? 4.637 5.512 0.431 1 98.94 18 SER B O 1
ATOM 1268 N N . ALA B 1 19 ? 3.094 6.848 1.32 1 98.94 19 ALA B N 1
ATOM 1269 C CA . ALA B 1 19 ? 2.59 5.785 2.184 1 98.94 19 ALA B CA 1
ATOM 1270 C C . ALA B 1 19 ? 1.91 4.691 1.367 1 98.94 19 ALA B C 1
ATOM 1272 O O . ALA B 1 19 ? 2.053 3.504 1.668 1 98.94 19 ALA B O 1
ATOM 1273 N N . TRP B 1 20 ? 1.155 5.07 0.364 1 98.94 20 TRP B N 1
ATOM 1274 C CA . TRP B 1 20 ? 0.534 4.121 -0.555 1 98.94 20 TRP B CA 1
ATOM 1275 C C . TRP B 1 20 ? 1.584 3.234 -1.215 1 98.94 20 TRP B C 1
ATOM 1277 O O . TRP B 1 20 ? 1.435 2.012 -1.254 1 98.94 20 TRP B O 1
ATOM 1287 N N . ALA B 1 21 ? 2.625 3.895 -1.678 1 98.94 21 ALA B N 1
ATOM 1288 C CA . ALA B 1 21 ? 3.705 3.146 -2.314 1 98.94 21 ALA B CA 1
ATOM 1289 C C . ALA B 1 21 ? 4.352 2.172 -1.333 1 98.94 21 ALA B C 1
ATOM 1291 O O . ALA B 1 21 ? 4.652 1.031 -1.689 1 98.94 21 ALA B O 1
ATOM 1292 N N . ALA B 1 22 ? 4.578 2.617 -0.135 1 98.94 22 ALA B N 1
ATOM 1293 C CA . ALA B 1 22 ? 5.16 1.763 0.896 1 98.94 22 ALA B CA 1
ATOM 1294 C C . ALA B 1 22 ? 4.32 0.509 1.11 1 98.94 22 ALA B C 1
ATOM 1296 O O . ALA B 1 22 ? 4.852 -0.602 1.169 1 98.94 22 ALA B O 1
ATOM 1297 N N . GLY B 1 23 ? 3.006 0.676 1.199 1 98.88 23 GLY B N 1
ATOM 1298 C CA . GLY B 1 23 ? 2.113 -0.458 1.384 1 98.88 23 GLY B CA 1
ATOM 1299 C C . GLY B 1 23 ? 2.111 -1.412 0.204 1 98.88 23 GLY B C 1
ATOM 1300 O O . GLY B 1 23 ? 2.131 -2.631 0.385 1 98.88 23 GLY B O 1
ATOM 1301 N N . ALA B 1 24 ? 2.051 -0.808 -0.951 1 98.88 24 ALA B N 1
ATOM 1302 C CA . ALA B 1 24 ? 2.066 -1.622 -2.164 1 98.88 24 ALA B CA 1
ATOM 1303 C C . ALA B 1 24 ? 3.324 -2.482 -2.23 1 98.88 24 ALA B C 1
ATOM 1305 O O . ALA B 1 24 ? 3.248 -3.686 -2.492 1 98.88 24 ALA B O 1
ATOM 1306 N N . ILE B 1 25 ? 4.449 -1.898 -1.952 1 98.88 25 ILE B N 1
ATOM 1307 C CA . ILE B 1 25 ? 5.727 -2.602 -2.033 1 98.88 25 ILE B CA 1
ATOM 1308 C C . ILE B 1 25 ? 5.812 -3.643 -0.92 1 98.88 25 ILE B C 1
ATOM 1310 O O . ILE B 1 25 ? 6.18 -4.793 -1.166 1 98.88 25 ILE B O 1
ATOM 1314 N N . ALA B 1 26 ? 5.457 -3.301 0.25 1 98.88 26 ALA B N 1
ATOM 1315 C CA . ALA B 1 26 ? 5.562 -4.195 1.399 1 98.88 26 ALA B CA 1
ATOM 1316 C C . ALA B 1 26 ? 4.66 -5.414 1.227 1 98.88 26 ALA B C 1
ATOM 1318 O O . ALA B 1 26 ? 5.02 -6.523 1.635 1 98.88 26 ALA B O 1
ATOM 1319 N N . SER B 1 27 ? 3.506 -5.227 0.636 1 98.62 27 SER B N 1
ATOM 1320 C CA . SER B 1 27 ? 2.549 -6.324 0.539 1 98.62 27 SER B CA 1
ATOM 1321 C C . SER B 1 27 ? 3.059 -7.418 -0.393 1 98.62 27 SER B C 1
ATOM 1323 O O . SER B 1 27 ? 2.736 -8.594 -0.209 1 98.62 27 SER B O 1
ATOM 1325 N N . LEU B 1 28 ? 3.832 -7.094 -1.36 1 98.62 28 LEU B N 1
ATOM 1326 C CA . LEU B 1 28 ? 4.418 -8.102 -2.236 1 98.62 28 LEU B CA 1
ATOM 1327 C C . LEU B 1 28 ? 5.328 -9.047 -1.453 1 98.62 28 LEU B C 1
ATOM 1329 O O . LEU B 1 28 ? 5.355 -10.25 -1.713 1 98.62 28 LEU B O 1
ATOM 1333 N N . SER B 1 29 ? 6.051 -8.5 -0.483 1 98.69 29 SER B N 1
ATOM 1334 C CA . SER B 1 29 ? 6.91 -9.312 0.372 1 98.69 29 SER B CA 1
ATOM 1335 C C . SER B 1 29 ? 6.094 -10.086 1.4 1 98.69 29 SER B C 1
ATOM 1337 O O . SER B 1 29 ? 6.328 -11.273 1.618 1 98.69 29 SER B O 1
ATOM 1339 N N . LEU B 1 30 ? 5.105 -9.469 1.947 1 98.31 30 LEU B N 1
ATOM 1340 C CA . LEU B 1 30 ? 4.41 -10.016 3.109 1 98.31 30 LEU B CA 1
ATOM 1341 C C . LEU B 1 30 ? 3.338 -11.016 2.686 1 98.31 30 LEU B C 1
ATOM 1343 O O . LEU B 1 30 ? 3.025 -11.945 3.428 1 98.31 30 LEU B O 1
ATOM 1347 N N . ILE B 1 31 ? 2.787 -10.828 1.521 1 98.31 31 ILE B N 1
ATOM 1348 C CA . ILE B 1 31 ? 1.631 -11.625 1.122 1 98.31 31 ILE B CA 1
ATOM 1349 C C . ILE B 1 31 ? 1.984 -12.477 -0.095 1 98.31 31 ILE B C 1
ATOM 1351 O O . ILE B 1 31 ? 1.781 -13.688 -0.089 1 98.31 31 ILE B O 1
ATOM 1355 N N . VAL B 1 32 ? 2.643 -11.906 -1.05 1 97.62 32 VAL B N 1
ATOM 1356 C CA . VAL B 1 32 ? 2.686 -12.508 -2.379 1 97.62 32 VAL B CA 1
ATOM 1357 C C . VAL B 1 32 ? 3.816 -13.531 -2.447 1 97.62 32 VAL B C 1
ATOM 1359 O O . VAL B 1 32 ? 3.625 -14.648 -2.945 1 97.62 32 VAL B O 1
ATOM 1362 N N . ILE B 1 33 ? 4.977 -13.242 -1.871 1 97.5 33 ILE B N 1
ATOM 1363 C CA . ILE B 1 33 ? 6.137 -14.109 -2.027 1 97.5 33 ILE B CA 1
ATOM 1364 C C . ILE B 1 33 ? 5.871 -15.453 -1.339 1 97.5 33 ILE B C 1
ATOM 1366 O O . ILE B 1 33 ? 6.113 -16.516 -1.916 1 97.5 33 ILE B O 1
ATOM 1370 N N . PRO B 1 34 ? 5.32 -15.508 -0.133 1 96.12 34 PRO B N 1
ATOM 1371 C CA . PRO B 1 34 ? 5.023 -16.812 0.456 1 96.12 34 PRO B CA 1
ATOM 1372 C C . PRO B 1 34 ? 4.074 -17.641 -0.405 1 96.12 34 PRO B C 1
ATOM 1374 O O . PRO B 1 34 ? 4.176 -18.875 -0.432 1 96.12 34 PRO B O 1
ATOM 1377 N N . VAL B 1 35 ? 3.182 -17.031 -1.091 1 96.06 35 VAL B N 1
ATOM 1378 C CA . VAL B 1 35 ? 2.201 -17.719 -1.92 1 96.06 35 VAL B CA 1
ATOM 1379 C C . VAL B 1 35 ? 2.891 -18.328 -3.143 1 96.06 35 VAL B C 1
ATOM 1381 O O . VAL B 1 35 ? 2.584 -19.453 -3.545 1 96.06 35 VAL B O 1
ATOM 1384 N N . LEU B 1 36 ? 3.832 -17.594 -3.701 1 94.56 36 LEU B N 1
ATOM 1385 C CA . LEU B 1 36 ? 4.523 -18.062 -4.895 1 94.56 36 LEU B CA 1
ATOM 1386 C C . LEU B 1 36 ? 5.359 -19.297 -4.582 1 94.56 36 LEU B C 1
ATOM 1388 O O . LEU B 1 36 ? 5.574 -20.156 -5.453 1 94.56 36 LEU B O 1
ATOM 1392 N N . LYS B 1 37 ? 5.738 -19.438 -3.342 1 92.88 37 LYS B N 1
ATOM 1393 C CA . LYS B 1 37 ? 6.625 -20.531 -2.957 1 92.88 37 LYS B CA 1
ATOM 1394 C C . LYS B 1 37 ? 5.859 -21.859 -2.861 1 92.88 37 LYS B C 1
ATOM 1396 O O . LYS B 1 37 ? 6.461 -22.938 -2.848 1 92.88 37 LYS B O 1
ATOM 1401 N N . VAL B 1 38 ? 4.535 -21.812 -2.938 1 87.94 38 VAL B N 1
ATOM 1402 C CA . VAL B 1 38 ? 3.729 -23.016 -2.736 1 87.94 38 VAL B CA 1
ATOM 1403 C C . VAL B 1 38 ? 3.549 -23.734 -4.066 1 87.94 38 VAL B C 1
ATOM 1405 O O . VAL B 1 38 ? 3.174 -24.922 -4.09 1 87.94 38 VAL B O 1
ATOM 1408 N N . SER B 1 39 ? 3.746 -23.047 -5.195 1 86.38 39 SER B N 1
ATOM 1409 C CA . SER B 1 39 ? 3.658 -23.641 -6.52 1 86.38 39 SER B CA 1
ATOM 1410 C C . SER B 1 39 ? 5.02 -23.672 -7.207 1 86.38 39 SER B C 1
ATOM 1412 O O . SER B 1 39 ? 5.316 -22.828 -8.047 1 86.38 39 SER B O 1
ATOM 1414 N N . PRO B 1 40 ? 5.738 -24.734 -7.035 1 87.31 40 PRO B N 1
ATOM 1415 C CA . PRO B 1 40 ? 7.148 -24.75 -7.434 1 87.31 40 PRO B CA 1
ATOM 1416 C C . PRO B 1 40 ? 7.344 -24.531 -8.93 1 87.31 40 PRO B C 1
ATOM 1418 O O . PRO B 1 40 ? 8.258 -23.797 -9.336 1 87.31 40 PRO B O 1
ATOM 1421 N N . GLU B 1 41 ? 6.531 -25.031 -9.75 1 87.31 41 GLU B N 1
ATOM 1422 C CA . GLU B 1 41 ? 6.754 -24.953 -11.195 1 87.31 41 GLU B CA 1
ATOM 1423 C C . GLU B 1 41 ? 6.52 -23.547 -11.727 1 87.31 41 GLU B C 1
ATOM 1425 O O . GLU B 1 41 ? 7.094 -23.156 -12.742 1 87.31 41 GLU B O 1
ATOM 1430 N N . SER B 1 42 ? 5.73 -22.797 -10.977 1 90.56 42 SER B N 1
ATOM 1431 C CA . SER B 1 42 ? 5.398 -21.469 -11.492 1 90.56 42 SER B CA 1
ATOM 1432 C C . SER B 1 42 ? 6.066 -20.375 -10.672 1 90.56 42 SER B C 1
ATOM 1434 O O . SER B 1 42 ? 5.91 -19.188 -10.969 1 90.56 42 SER B O 1
ATOM 1436 N N . THR B 1 43 ? 6.883 -20.75 -9.742 1 94.31 43 THR B N 1
ATOM 1437 C CA . THR B 1 43 ? 7.422 -19.812 -8.773 1 94.31 43 THR B CA 1
ATOM 1438 C C . THR B 1 43 ? 8.219 -18.719 -9.469 1 94.31 43 THR B C 1
ATOM 1440 O O . THR B 1 43 ? 7.879 -17.531 -9.375 1 94.31 43 THR B O 1
ATOM 1443 N N . ALA B 1 44 ? 9.258 -19.062 -10.219 1 95.69 44 ALA B N 1
ATOM 1444 C CA . ALA B 1 44 ? 10.18 -18.078 -10.789 1 95.69 44 ALA B CA 1
ATOM 1445 C C . ALA B 1 44 ? 9.5 -17.266 -11.875 1 95.69 44 ALA B C 1
ATOM 1447 O O . ALA B 1 44 ? 9.609 -16.031 -11.891 1 95.69 44 ALA B O 1
ATOM 1448 N N . PRO B 1 45 ? 8.734 -17.875 -12.75 1 95.75 45 PRO B N 1
ATOM 1449 C CA . PRO B 1 45 ? 8.047 -17.047 -13.742 1 95.75 45 PRO B CA 1
ATOM 1450 C C . PRO B 1 45 ? 7.012 -16.109 -13.125 1 95.75 45 PRO B C 1
ATOM 1452 O O . PRO B 1 45 ? 6.84 -14.984 -13.586 1 95.75 45 PRO B O 1
ATOM 1455 N N . ALA B 1 46 ? 6.273 -16.562 -12.125 1 96.38 46 ALA B N 1
ATOM 1456 C CA . ALA B 1 46 ? 5.305 -15.711 -11.453 1 96.38 46 ALA B CA 1
ATOM 1457 C C . ALA B 1 46 ? 5.992 -14.523 -10.773 1 96.38 46 ALA B C 1
ATOM 1459 O O . ALA B 1 46 ? 5.516 -13.391 -10.859 1 96.38 46 ALA B O 1
ATOM 1460 N N . TRP B 1 47 ? 7.105 -14.844 -10.133 1 97.62 47 TRP B N 1
ATOM 1461 C CA . TRP B 1 47 ? 7.871 -13.75 -9.539 1 97.62 47 TRP B CA 1
ATOM 1462 C C . TRP B 1 47 ? 8.305 -12.75 -10.602 1 97.62 47 TRP B C 1
ATOM 1464 O O . TRP B 1 47 ? 8.188 -11.539 -10.414 1 97.62 47 TRP B O 1
ATOM 1474 N N . ALA B 1 48 ? 8.859 -13.219 -11.672 1 97.81 48 ALA B N 1
ATOM 1475 C CA . ALA B 1 48 ? 9.352 -12.344 -12.742 1 97.81 48 ALA B CA 1
ATOM 1476 C C . ALA B 1 48 ? 8.25 -11.422 -13.25 1 97.81 48 ALA B C 1
ATOM 1478 O O . ALA B 1 48 ? 8.5 -10.25 -13.531 1 97.81 48 ALA B O 1
ATOM 1479 N N . ASP B 1 49 ? 7.09 -11.945 -13.367 1 97.5 49 ASP B N 1
ATOM 1480 C CA . ASP B 1 49 ? 5.969 -11.148 -13.844 1 97.5 49 ASP B CA 1
ATOM 1481 C C . ASP B 1 49 ? 5.527 -10.133 -12.789 1 97.5 49 ASP B C 1
ATOM 1483 O O . ASP B 1 49 ? 5.211 -8.992 -13.117 1 97.5 49 ASP B O 1
ATOM 1487 N N . VAL B 1 50 ? 5.457 -10.539 -11.508 1 98.06 50 VAL B N 1
ATOM 1488 C CA . VAL B 1 50 ? 5.199 -9.594 -10.422 1 98.06 50 VAL B CA 1
ATOM 1489 C C . VAL B 1 50 ? 6.215 -8.453 -10.469 1 98.06 50 VAL B C 1
ATOM 1491 O O . VAL B 1 50 ? 5.844 -7.281 -10.414 1 98.06 50 VAL B O 1
ATOM 1494 N N . TYR B 1 51 ? 7.496 -8.836 -10.578 1 98.38 51 TYR B N 1
ATOM 1495 C CA . TYR B 1 51 ? 8.57 -7.848 -10.609 1 98.38 51 TYR B CA 1
ATOM 1496 C C . TYR B 1 51 ? 8.398 -6.898 -11.789 1 98.38 51 TYR B C 1
ATOM 1498 O O . TYR B 1 51 ? 8.562 -5.688 -11.648 1 98.38 51 TYR B O 1
ATOM 1506 N N . LYS B 1 52 ? 8.117 -7.406 -12.938 1 97.75 52 LYS B N 1
ATOM 1507 C CA . LYS B 1 52 ? 7.926 -6.605 -14.148 1 97.75 52 LYS B CA 1
ATOM 1508 C C . LYS B 1 52 ? 6.82 -5.574 -13.953 1 97.75 52 LYS B C 1
ATOM 1510 O O . LYS B 1 52 ? 6.988 -4.406 -14.305 1 97.75 52 LYS B O 1
ATOM 1515 N N . ARG B 1 53 ? 5.734 -5.926 -13.43 1 97.75 53 ARG B N 1
ATOM 1516 C CA . ARG B 1 53 ? 4.598 -5.035 -13.227 1 97.75 53 ARG B CA 1
ATOM 1517 C C . ARG B 1 53 ? 4.898 -4 -12.148 1 97.75 53 ARG B C 1
ATOM 1519 O O . ARG B 1 53 ? 4.535 -2.832 -12.281 1 97.75 53 ARG B O 1
ATOM 1526 N N . GLY B 1 54 ? 5.531 -4.512 -11.039 1 97.69 54 GLY B N 1
ATOM 1527 C CA . GLY B 1 54 ? 5.965 -3.562 -10.023 1 97.69 54 GLY B CA 1
ATOM 1528 C C . GLY B 1 54 ? 6.941 -2.529 -10.562 1 97.69 54 GLY B C 1
ATOM 1529 O O . GLY B 1 54 ? 6.816 -1.339 -10.266 1 97.69 54 GLY B O 1
ATOM 1530 N N . ALA B 1 55 ? 7.871 -2.961 -11.383 1 97 55 ALA B N 1
ATOM 1531 C CA . ALA B 1 55 ? 8.883 -2.094 -11.969 1 97 55 ALA B CA 1
ATOM 1532 C C . ALA B 1 55 ? 8.258 -1.105 -12.953 1 97 55 ALA B C 1
ATOM 1534 O O . ALA B 1 55 ? 8.805 -0.023 -13.188 1 97 55 ALA B O 1
ATOM 1535 N N . ALA B 1 56 ? 7.156 -1.425 -13.523 1 97.25 56 ALA B N 1
ATOM 1536 C CA . ALA B 1 56 ? 6.453 -0.528 -14.438 1 97.25 56 ALA B CA 1
ATOM 1537 C C . ALA B 1 56 ? 5.641 0.513 -13.672 1 97.25 56 ALA B C 1
ATOM 1539 O O . ALA B 1 56 ? 5.469 1.641 -14.141 1 97.25 56 ALA B O 1
ATOM 1540 N N . LEU B 1 57 ? 5.172 0.151 -12.531 1 97.62 57 LEU B N 1
ATOM 1541 C CA . LEU B 1 57 ? 4.215 0.978 -11.805 1 97.62 57 LEU B CA 1
ATOM 1542 C C . LEU B 1 57 ? 4.926 1.882 -10.805 1 97.62 57 LEU B C 1
ATOM 1544 O O . LEU B 1 57 ? 4.688 3.09 -10.773 1 97.62 57 LEU B O 1
ATOM 1548 N N . MET B 1 58 ? 5.812 1.381 -10.016 1 97.81 58 MET B N 1
ATOM 1549 C CA . MET B 1 58 ? 6.305 2.068 -8.828 1 97.81 58 MET B CA 1
ATOM 1550 C C . MET B 1 58 ? 7.141 3.285 -9.203 1 97.81 58 MET B C 1
ATOM 1552 O O . MET B 1 58 ? 7.07 4.324 -8.547 1 97.81 58 MET B O 1
ATOM 1556 N N . PRO B 1 59 ? 8 3.203 -10.336 1 96.31 59 PRO B N 1
ATOM 1557 C CA . PRO B 1 59 ? 8.734 4.414 -10.711 1 96.31 59 PRO B CA 1
ATOM 1558 C C . PRO B 1 59 ? 7.816 5.562 -11.109 1 96.31 59 PRO B C 1
ATOM 1560 O O . PRO B 1 59 ? 8.133 6.73 -10.852 1 96.31 59 PRO B O 1
ATOM 1563 N N . LYS B 1 60 ? 6.75 5.293 -11.773 1 97.62 60 LYS B N 1
ATOM 1564 C CA . LYS B 1 60 ? 5.789 6.336 -12.125 1 97.62 60 LYS B CA 1
ATOM 1565 C C . LYS B 1 60 ? 5.188 6.969 -10.867 1 97.62 60 LYS B C 1
ATOM 1567 O O . LYS B 1 60 ? 5.059 8.195 -10.781 1 97.62 60 LYS B O 1
ATOM 1572 N N . VAL B 1 61 ? 4.816 6.145 -9.883 1 98.56 61 VAL B N 1
ATOM 1573 C CA . VAL B 1 61 ? 4.312 6.641 -8.602 1 98.56 61 VAL B CA 1
ATOM 1574 C C . VAL B 1 61 ? 5.387 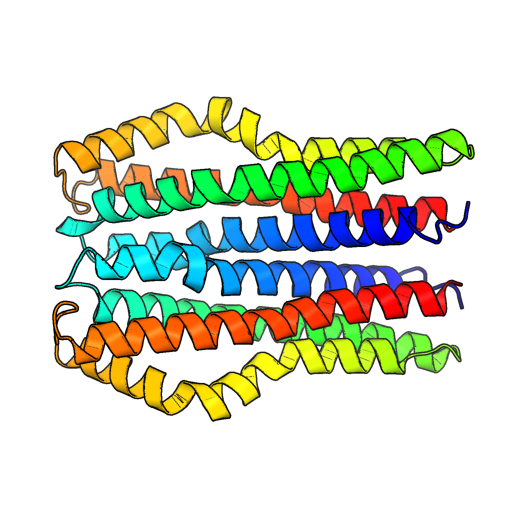7.473 -7.91 1 98.56 61 VAL B C 1
ATOM 1576 O O . VAL B 1 61 ? 5.113 8.57 -7.414 1 98.56 61 VAL B O 1
ATOM 1579 N N . ALA B 1 62 ? 6.609 6.934 -7.914 1 98.69 62 ALA B N 1
ATOM 1580 C CA . ALA B 1 62 ? 7.719 7.602 -7.234 1 98.69 62 ALA B CA 1
ATOM 1581 C C . ALA B 1 62 ? 7.957 8.992 -7.812 1 98.69 62 ALA B C 1
ATOM 1583 O O . ALA B 1 62 ? 8.164 9.953 -7.07 1 98.69 62 ALA B O 1
ATOM 1584 N N . VAL B 1 63 ? 7.938 9.109 -9.102 1 98.44 63 VAL B N 1
ATOM 1585 C CA . VAL B 1 63 ? 8.172 10.391 -9.766 1 98.44 63 VAL B CA 1
ATOM 1586 C C . VAL B 1 63 ? 7.039 11.359 -9.43 1 98.44 63 VAL B C 1
ATOM 1588 O O . VAL B 1 63 ? 7.281 12.531 -9.141 1 98.44 63 VAL B O 1
ATOM 1591 N N . GLY B 1 64 ? 5.758 10.898 -9.477 1 98.69 64 GLY B N 1
ATOM 1592 C CA . GLY B 1 64 ? 4.637 11.742 -9.094 1 98.69 64 GLY B CA 1
ATOM 1593 C C . GLY B 1 64 ? 4.746 12.273 -7.68 1 98.69 64 GLY B C 1
ATOM 1594 O O . GLY B 1 64 ? 4.516 13.461 -7.438 1 98.69 64 GLY B O 1
ATOM 1595 N N . VAL B 1 65 ? 5.117 11.43 -6.789 1 98.88 65 VAL B N 1
ATOM 1596 C CA . VAL B 1 65 ? 5.27 11.805 -5.387 1 98.88 65 VAL B CA 1
ATOM 1597 C C . VAL B 1 65 ? 6.422 12.797 -5.238 1 98.88 65 VAL B C 1
ATOM 1599 O O . VAL B 1 65 ? 6.293 13.805 -4.547 1 98.88 65 VAL B O 1
ATOM 1602 N N . ALA B 1 66 ? 7.539 12.484 -5.863 1 98.88 66 ALA B N 1
ATOM 1603 C CA . ALA B 1 66 ? 8.711 13.352 -5.777 1 98.88 66 ALA B CA 1
ATOM 1604 C C . ALA B 1 66 ? 8.406 14.742 -6.336 1 98.88 66 ALA B C 1
ATOM 1606 O O . ALA B 1 66 ? 8.852 15.75 -5.785 1 98.88 66 ALA B O 1
ATOM 1607 N N . LEU B 1 67 ? 7.684 14.812 -7.414 1 98.81 67 LEU B N 1
ATOM 1608 C CA . LEU B 1 67 ? 7.309 16.109 -7.992 1 98.81 67 LEU B CA 1
ATOM 1609 C C . LEU B 1 67 ? 6.418 16.891 -7.039 1 98.81 67 LEU B C 1
ATOM 1611 O O . LEU B 1 67 ? 6.539 18.109 -6.934 1 98.81 67 LEU B O 1
ATOM 1615 N N . ALA B 1 68 ? 5.492 16.203 -6.379 1 98.88 68 ALA B N 1
ATOM 1616 C CA . ALA B 1 68 ? 4.641 16.859 -5.395 1 98.88 68 ALA B CA 1
ATOM 1617 C C . ALA B 1 68 ? 5.473 17.469 -4.273 1 98.88 68 ALA B C 1
ATOM 1619 O O . ALA B 1 68 ? 5.324 18.656 -3.955 1 98.88 68 ALA B O 1
ATOM 1620 N N . TYR B 1 69 ? 6.355 16.688 -3.729 1 98.88 69 TYR B N 1
ATOM 1621 C CA . TYR B 1 69 ? 7.219 17.188 -2.67 1 98.88 69 TYR B CA 1
ATOM 1622 C C . TYR B 1 69 ? 8.141 18.281 -3.195 1 98.88 69 TYR B C 1
ATOM 1624 O O . TYR B 1 69 ? 8.453 19.234 -2.482 1 98.88 69 TYR B O 1
ATOM 1632 N N . GLY B 1 70 ? 8.648 18.078 -4.383 1 98.81 70 GLY B N 1
ATOM 1633 C CA . GLY B 1 70 ? 9.492 19.094 -4.98 1 98.81 70 GLY B CA 1
ATOM 1634 C C . GLY B 1 70 ? 8.797 20.438 -5.121 1 98.81 70 GLY B C 1
ATOM 1635 O O . GLY B 1 70 ? 9.383 21.484 -4.828 1 98.81 70 GLY B O 1
ATOM 1636 N N . TYR B 1 71 ? 7.6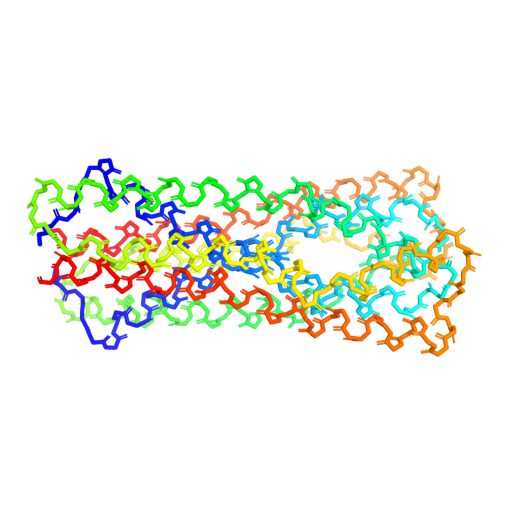02 20.406 -5.598 1 98.81 71 TYR B N 1
ATOM 1637 C CA . TYR B 1 71 ? 6.812 21.625 -5.695 1 98.81 71 TYR B CA 1
ATOM 1638 C C . TYR B 1 71 ? 6.602 22.25 -4.324 1 98.81 71 TYR B C 1
ATOM 1640 O O . TYR B 1 71 ? 6.727 23.469 -4.164 1 98.81 71 TYR B O 1
ATOM 1648 N N . ALA B 1 72 ? 6.234 21.438 -3.371 1 98.44 72 ALA B N 1
ATOM 1649 C CA . ALA B 1 72 ? 6.059 21.938 -2.01 1 98.44 72 ALA B CA 1
ATOM 1650 C C . ALA B 1 72 ? 7.34 22.594 -1.498 1 98.44 72 ALA B C 1
ATOM 1652 O O . ALA B 1 72 ? 7.301 23.672 -0.917 1 98.44 72 ALA B O 1
ATOM 1653 N N . ALA B 1 73 ? 8.43 21.922 -1.742 1 98.62 73 ALA B N 1
ATOM 1654 C CA . ALA B 1 73 ? 9.711 22.453 -1.305 1 98.62 73 ALA B CA 1
ATOM 1655 C C . ALA B 1 73 ? 9.992 23.812 -1.96 1 98.62 73 ALA B C 1
ATOM 1657 O O . ALA B 1 73 ? 10.406 24.75 -1.29 1 98.62 73 ALA B O 1
ATOM 1658 N N . TYR B 1 74 ? 9.758 23.859 -3.199 1 98.38 74 TYR B N 1
ATOM 1659 C CA . TYR B 1 74 ? 9.992 25.078 -3.949 1 98.38 74 TYR B CA 1
ATOM 1660 C C . TYR B 1 74 ? 9.133 26.219 -3.41 1 98.38 74 TYR B C 1
ATOM 1662 O O . TYR B 1 74 ? 9.633 27.312 -3.148 1 98.38 74 TYR B O 1
ATOM 1670 N N . ASP B 1 75 ? 7.879 26 -3.285 1 98.12 75 ASP B N 1
ATOM 1671 C CA . ASP B 1 75 ? 6.945 27.016 -2.818 1 98.12 75 ASP B CA 1
ATOM 1672 C C . ASP B 1 75 ? 7.305 27.484 -1.409 1 98.12 75 ASP B C 1
ATOM 1674 O O . ASP B 1 75 ? 7.371 28.688 -1.146 1 98.12 75 ASP B O 1
ATOM 1678 N N . VAL B 1 76 ? 7.543 26.578 -0.57 1 97.5 76 VAL B N 1
ATOM 1679 C CA . VAL B 1 76 ? 7.855 26.875 0.823 1 97.5 76 VAL B CA 1
ATOM 1680 C C . VAL B 1 76 ? 9.148 27.688 0.902 1 97.5 76 VAL B C 1
ATOM 1682 O O . VAL B 1 76 ? 9.242 28.656 1.656 1 97.5 76 VAL B O 1
ATOM 1685 N N . GLN B 1 77 ? 10.086 27.281 0.138 1 97.56 77 GLN B N 1
ATOM 1686 C CA . GLN B 1 77 ? 11.336 28.031 0.09 1 97.56 77 GLN B CA 1
ATOM 1687 C C . GLN B 1 77 ? 11.102 29.469 -0.37 1 97.56 77 GLN B C 1
ATOM 1689 O O . GLN B 1 77 ? 11.648 30.406 0.213 1 97.56 77 GLN B O 1
ATOM 1694 N N . SER B 1 78 ? 10.375 29.625 -1.368 1 97.38 78 SER B N 1
ATOM 1695 C CA . SER B 1 78 ? 10.117 30.938 -1.959 1 97.38 78 SER B CA 1
ATOM 1696 C C . SER B 1 78 ? 9.414 31.859 -0.971 1 97.38 78 SER B C 1
ATOM 1698 O O . SER B 1 78 ? 9.469 33.094 -1.114 1 97.38 78 SER B O 1
ATOM 1700 N N . HIS B 1 79 ? 8.805 31.359 0.013 1 96.31 79 HIS B N 1
ATOM 1701 C CA . HIS B 1 79 ? 8.07 32.156 0.988 1 96.31 79 HIS B CA 1
ATOM 1702 C C . HIS B 1 79 ? 8.773 32.156 2.342 1 96.31 79 HIS B C 1
ATOM 1704 O O . HIS B 1 79 ? 8.172 32.5 3.357 1 96.31 79 HIS B O 1
ATOM 1710 N N . GLY B 1 80 ? 10.039 31.641 2.346 1 95.62 80 GLY B N 1
ATOM 1711 C CA . GLY B 1 80 ? 10.898 31.766 3.514 1 95.62 80 GLY B CA 1
ATOM 1712 C C . GLY B 1 80 ? 10.672 30.672 4.535 1 95.62 80 GLY B C 1
ATOM 1713 O O . GLY B 1 80 ? 11.086 30.797 5.691 1 95.62 80 GLY B O 1
ATOM 1714 N N . GLY B 1 81 ? 9.938 29.641 4.109 1 96.19 81 GLY B N 1
ATOM 1715 C CA . GLY B 1 81 ? 9.68 28.547 5.031 1 96.19 81 GLY B CA 1
ATOM 1716 C C . GLY B 1 81 ? 10.781 27.5 5.035 1 96.19 81 GLY B C 1
ATOM 1717 O O . GLY B 1 81 ? 11.836 27.688 4.43 1 96.19 81 GLY B O 1
ATOM 1718 N N . LYS B 1 82 ? 10.57 26.406 5.809 1 97.75 82 LYS B N 1
ATOM 1719 C CA . LYS B 1 82 ? 11.523 25.297 5.953 1 97.75 82 LYS B CA 1
ATOM 1720 C C . LYS B 1 82 ? 11.312 24.25 4.871 1 97.75 82 LYS B C 1
ATOM 1722 O O . LYS B 1 82 ? 10.5 23.344 5.031 1 97.75 82 LYS B O 1
ATOM 1727 N N . TRP B 1 83 ? 12.031 24.312 3.869 1 98.06 83 TRP B N 1
ATOM 1728 C CA . TRP B 1 83 ? 11.781 23.547 2.656 1 98.06 83 TRP B CA 1
ATOM 1729 C C . TRP B 1 83 ? 12.594 22.25 2.658 1 98.06 83 TRP B C 1
ATOM 1731 O O . TRP B 1 83 ? 12.258 21.312 1.939 1 98.06 83 TRP B O 1
ATOM 1741 N N . VAL B 1 84 ? 13.633 22.062 3.428 1 98.62 84 VAL B N 1
ATOM 1742 C CA . VAL B 1 84 ? 14.609 20.969 3.369 1 98.62 84 VAL B CA 1
ATOM 1743 C C . VAL B 1 84 ? 13.922 19.641 3.666 1 98.62 84 VAL B C 1
ATOM 1745 O O . VAL B 1 84 ? 14.25 18.609 3.064 1 98.62 84 VAL B O 1
ATOM 1748 N N . GLY B 1 85 ? 12.992 19.625 4.602 1 98.69 85 GLY B N 1
ATOM 1749 C CA . GLY B 1 85 ? 12.258 18.406 4.918 1 98.69 85 GLY B CA 1
ATOM 1750 C C . GLY B 1 85 ? 11.508 17.844 3.73 1 98.69 85 GLY B C 1
ATOM 1751 O O . GLY B 1 85 ? 11.461 16.625 3.545 1 98.69 85 GLY B O 1
ATOM 1752 N N . PHE B 1 86 ? 10.891 18.703 2.951 1 98.88 86 PHE B N 1
ATOM 1753 C CA . PHE B 1 86 ? 10.164 18.25 1.77 1 98.88 86 PHE B CA 1
ATOM 1754 C C . PHE B 1 86 ? 11.133 17.719 0.718 1 98.88 86 PHE B C 1
ATOM 1756 O O . PHE B 1 86 ? 10.828 16.734 0.035 1 98.88 86 PHE B O 1
ATOM 1763 N N . ALA B 1 87 ? 12.266 18.312 0.564 1 98.88 87 ALA B N 1
ATOM 1764 C CA . ALA B 1 87 ? 13.289 17.797 -0.342 1 98.88 87 ALA B CA 1
ATOM 1765 C C . ALA B 1 87 ? 13.797 16.438 0.116 1 98.88 87 ALA B C 1
ATOM 1767 O O . ALA B 1 87 ? 14 15.539 -0.703 1 98.88 87 ALA B O 1
ATOM 1768 N N . ALA B 1 88 ? 14.016 16.297 1.383 1 98.94 88 ALA B N 1
ATOM 1769 C CA . ALA B 1 88 ? 14.445 15.008 1.941 1 98.94 88 ALA B CA 1
ATOM 1770 C C . ALA B 1 88 ? 13.391 13.93 1.712 1 98.94 88 ALA B C 1
ATOM 1772 O O . ALA B 1 88 ? 13.727 12.781 1.419 1 98.94 88 ALA B O 1
ATOM 1773 N N . ALA B 1 89 ? 12.102 14.305 1.877 1 98.94 89 ALA B N 1
ATOM 1774 C CA . ALA B 1 89 ? 11.016 13.367 1.611 1 98.94 89 ALA B CA 1
ATOM 1775 C C . ALA B 1 89 ? 11.023 12.922 0.151 1 98.94 89 ALA B C 1
ATOM 1777 O O . ALA B 1 89 ? 10.867 11.734 -0.142 1 98.94 89 ALA B O 1
ATOM 1778 N N . ALA B 1 90 ? 11.195 13.852 -0.74 1 98.94 90 ALA B N 1
ATOM 1779 C CA . ALA B 1 90 ? 11.305 13.516 -2.156 1 98.94 90 ALA B CA 1
ATOM 1780 C C . ALA B 1 90 ? 12.477 12.562 -2.406 1 98.94 90 ALA B C 1
ATOM 1782 O O . ALA B 1 90 ? 12.336 11.57 -3.125 1 98.94 90 ALA B O 1
ATOM 1783 N N . GLY B 1 91 ? 13.586 12.898 -1.821 1 98.88 91 GLY B N 1
ATOM 1784 C CA . GLY B 1 91 ? 14.758 12.047 -1.955 1 98.88 91 GLY B CA 1
ATOM 1785 C C . GLY B 1 91 ? 14.547 10.641 -1.421 1 98.88 91 GLY B C 1
ATOM 1786 O O . GLY B 1 91 ? 14.969 9.664 -2.041 1 98.88 91 GLY B O 1
ATOM 1787 N N . SER B 1 92 ? 13.906 10.578 -0.249 1 98.88 92 SER B N 1
ATOM 1788 C CA . SER B 1 92 ? 13.625 9.273 0.342 1 98.88 92 SER B CA 1
ATOM 1789 C C . SER B 1 92 ? 12.719 8.438 -0.56 1 98.88 92 SER B C 1
ATOM 1791 O O . SER B 1 92 ? 12.938 7.238 -0.726 1 98.88 92 SER B O 1
ATOM 1793 N N . MET B 1 93 ? 11.703 9.07 -1.164 1 98.94 93 MET B N 1
ATOM 1794 C CA . MET B 1 93 ? 10.836 8.367 -2.105 1 98.94 93 MET B CA 1
ATOM 1795 C C . MET B 1 93 ? 11.625 7.844 -3.297 1 98.94 93 MET B C 1
ATOM 1797 O O . MET B 1 93 ? 11.461 6.691 -3.697 1 98.94 93 MET B O 1
ATOM 1801 N N . LEU B 1 94 ? 12.516 8.602 -3.822 1 98.81 94 LEU B N 1
ATOM 1802 C CA . LEU B 1 94 ? 13.258 8.25 -5.031 1 98.81 94 LEU B CA 1
ATOM 1803 C C . LEU B 1 94 ? 14.359 7.246 -4.719 1 98.81 94 LEU B C 1
ATOM 1805 O O . LEU B 1 94 ? 14.898 6.609 -5.625 1 98.81 94 LEU B O 1
ATOM 1809 N N . ALA B 1 95 ? 14.703 7.074 -3.455 1 98.69 95 ALA B N 1
ATOM 1810 C CA . ALA B 1 95 ? 15.805 6.215 -3.045 1 98.69 95 ALA B CA 1
ATOM 1811 C C . ALA B 1 95 ? 15.516 4.754 -3.385 1 98.69 95 ALA B C 1
ATOM 1813 O O . ALA B 1 95 ? 16.422 3.918 -3.375 1 98.69 95 ALA B O 1
ATOM 1814 N N . ILE B 1 96 ? 14.297 4.449 -3.729 1 98.31 96 ILE B N 1
ATOM 1815 C CA . ILE B 1 96 ? 13.969 3.07 -4.078 1 98.31 96 ILE B CA 1
ATOM 1816 C C . ILE B 1 96 ? 14.75 2.656 -5.328 1 98.31 96 ILE B C 1
ATOM 1818 O O . ILE B 1 96 ? 15.133 1.494 -5.469 1 98.31 96 ILE B O 1
ATOM 1822 N N . VAL B 1 97 ? 15.008 3.594 -6.203 1 97.44 97 VAL B N 1
ATOM 1823 C CA . VAL B 1 97 ? 15.648 3.291 -7.477 1 97.44 97 VAL B CA 1
ATOM 1824 C C . VAL B 1 97 ? 17.125 2.963 -7.25 1 97.44 97 VAL B C 1
ATOM 1826 O O . VAL B 1 97 ? 17.578 1.861 -7.574 1 97.44 97 VAL B O 1
ATOM 1829 N N . PRO B 1 98 ? 17.875 3.844 -6.633 1 97.56 98 PRO B N 1
ATOM 1830 C CA . PRO B 1 98 ? 19.266 3.471 -6.41 1 97.56 98 PRO B CA 1
ATOM 1831 C C . PRO B 1 98 ? 19.422 2.287 -5.457 1 97.56 98 PRO B C 1
ATOM 1833 O O . PRO B 1 98 ? 20.359 1.503 -5.586 1 97.56 98 PRO B O 1
ATOM 1836 N N . PHE B 1 99 ? 18.547 2.102 -4.496 1 98.62 99 PHE B N 1
ATOM 1837 C CA . PHE B 1 99 ? 18.578 0.914 -3.65 1 98.62 99 PHE B CA 1
ATOM 1838 C C . PHE B 1 99 ? 18.453 -0.352 -4.488 1 98.62 99 PHE B C 1
ATOM 1840 O O . PHE B 1 99 ? 19.203 -1.308 -4.297 1 98.62 99 PHE B O 1
ATOM 1847 N N . THR B 1 100 ? 17.484 -0.364 -5.375 1 98.25 100 THR B N 1
ATOM 1848 C CA . THR B 1 100 ? 17.266 -1.525 -6.234 1 98.25 100 THR B CA 1
ATOM 1849 C C . THR B 1 100 ? 18.516 -1.817 -7.062 1 98.25 100 THR B C 1
ATOM 1851 O O . THR B 1 100 ? 18.984 -2.959 -7.117 1 98.25 100 THR B O 1
ATOM 1854 N N . LEU B 1 101 ? 19.125 -0.815 -7.656 1 97.69 101 LEU B N 1
ATOM 1855 C CA . LEU B 1 101 ? 20.281 -0.979 -8.523 1 97.69 101 LEU B CA 1
ATOM 1856 C C . LEU B 1 101 ? 21.5 -1.424 -7.723 1 97.69 101 LEU B C 1
ATOM 1858 O O . LEU B 1 101 ? 22.297 -2.227 -8.203 1 97.69 101 LEU B O 1
ATOM 1862 N N . ALA B 1 102 ? 21.625 -0.97 -6.516 1 98.12 102 ALA B N 1
ATOM 1863 C CA . ALA B 1 102 ? 22.828 -1.234 -5.727 1 98.12 102 ALA B CA 1
ATOM 1864 C C . ALA B 1 102 ? 22.688 -2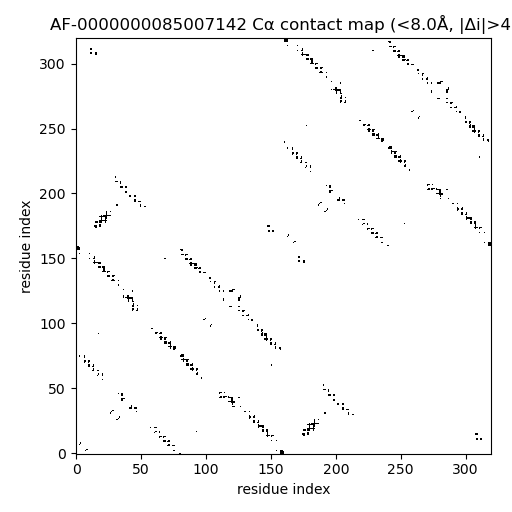.535 -4.941 1 98.12 102 ALA B C 1
ATOM 1866 O O . ALA B 1 102 ? 23.672 -3.242 -4.723 1 98.12 102 ALA B O 1
ATOM 1867 N N . VAL B 1 103 ? 21.5 -2.879 -4.531 1 98.44 103 VAL B N 1
ATOM 1868 C CA . VAL B 1 103 ? 21.359 -3.939 -3.541 1 98.44 103 VAL B CA 1
ATOM 1869 C C . VAL B 1 103 ? 20.656 -5.145 -4.168 1 98.44 103 VAL B C 1
ATOM 1871 O O . VAL B 1 103 ? 20.969 -6.289 -3.842 1 98.44 103 VAL B O 1
ATOM 1874 N N . MET B 1 104 ? 19.766 -4.945 -5.152 1 98.69 104 MET B N 1
ATOM 1875 C CA . MET B 1 104 ? 18.859 -6.023 -5.527 1 98.69 104 MET B CA 1
ATOM 1876 C C . MET B 1 104 ? 19.203 -6.574 -6.906 1 98.69 104 MET B C 1
ATOM 1878 O O . MET B 1 104 ? 18.656 -7.59 -7.332 1 98.69 104 MET B O 1
ATOM 1882 N N . THR B 1 105 ? 20.156 -5.992 -7.594 1 98.25 105 THR B N 1
ATOM 1883 C CA . THR B 1 105 ? 20.391 -6.297 -9 1 98.25 105 THR B CA 1
ATOM 1884 C C . THR B 1 105 ? 20.828 -7.754 -9.172 1 98.25 105 THR B C 1
ATOM 1886 O O . THR B 1 105 ? 20.312 -8.453 -10.047 1 98.25 105 THR B O 1
ATOM 1889 N N . ARG B 1 106 ? 21.672 -8.297 -8.359 1 98.31 106 ARG B N 1
ATOM 1890 C CA . ARG B 1 106 ? 22.172 -9.664 -8.5 1 98.31 106 ARG B CA 1
ATOM 1891 C C . ARG B 1 106 ? 21.062 -10.672 -8.227 1 98.31 106 ARG B C 1
ATOM 1893 O O . ARG B 1 106 ? 20.891 -11.633 -8.984 1 98.31 106 ARG B O 1
ATOM 1900 N N . THR B 1 107 ? 20.312 -10.422 -7.152 1 98.75 107 THR B N 1
ATOM 1901 C CA . THR B 1 107 ? 19.188 -11.305 -6.828 1 98.75 107 THR B CA 1
ATOM 1902 C C . THR B 1 107 ? 18.141 -11.273 -7.93 1 98.75 107 THR B C 1
ATOM 1904 O O . THR B 1 107 ? 17.672 -12.32 -8.375 1 98.75 107 THR B O 1
ATOM 1907 N N . ASN B 1 108 ? 17.812 -10.086 -8.406 1 98.62 108 ASN B N 1
ATOM 1908 C CA . ASN B 1 108 ? 16.844 -9.953 -9.492 1 98.62 108 ASN B CA 1
ATOM 1909 C C . ASN B 1 108 ? 17.312 -10.695 -10.742 1 98.62 108 ASN B C 1
ATOM 1911 O O . ASN B 1 108 ? 16.531 -11.414 -11.367 1 98.62 108 ASN B O 1
ATOM 1915 N N . ALA B 1 109 ? 18.516 -10.555 -11.102 1 98.56 109 ALA B N 1
ATOM 1916 C CA . ALA B 1 109 ? 19.062 -11.203 -12.289 1 98.56 109 ALA B CA 1
ATOM 1917 C C . ALA B 1 109 ? 19.016 -12.727 -12.148 1 98.56 109 ALA B C 1
ATOM 1919 O O . ALA B 1 109 ? 18.672 -13.43 -13.102 1 98.56 109 ALA B O 1
ATOM 1920 N N . SER B 1 110 ? 19.344 -13.203 -11.008 1 98.56 110 SER B N 1
ATOM 1921 C CA . SER B 1 110 ? 19.344 -14.641 -10.773 1 98.56 110 SER B CA 1
ATOM 1922 C C . SER B 1 110 ? 17.938 -15.211 -10.852 1 98.5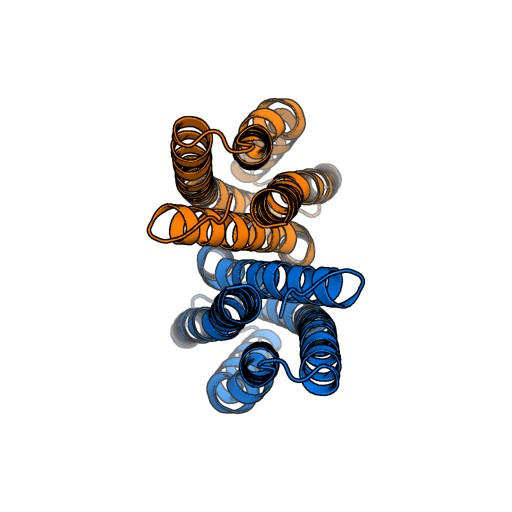6 110 SER B C 1
ATOM 1924 O O . SER B 1 110 ? 17.719 -16.297 -11.398 1 98.56 110 SER B O 1
ATOM 1926 N N . LEU B 1 111 ? 16.969 -14.508 -10.336 1 98.5 111 LEU B N 1
ATOM 1927 C CA . LEU B 1 111 ? 15.586 -14.961 -10.383 1 98.5 111 LEU B CA 1
ATOM 1928 C C . LEU B 1 111 ? 15.047 -14.898 -11.805 1 98.5 111 LEU B C 1
ATOM 1930 O O . LEU B 1 111 ? 14.297 -15.789 -12.227 1 98.5 111 LEU B O 1
ATOM 1934 N N . GLN B 1 112 ? 15.477 -13.883 -12.523 1 98.31 112 GLN B N 1
ATOM 1935 C CA . GLN B 1 112 ? 15.078 -13.789 -13.922 1 98.31 112 GLN B CA 1
ATOM 1936 C C . GLN B 1 112 ? 15.656 -14.945 -14.734 1 98.31 112 GLN B C 1
ATOM 1938 O O . GLN B 1 112 ? 14.977 -15.5 -15.602 1 98.31 112 GLN B O 1
ATOM 1943 N N . LYS B 1 113 ? 16.875 -15.234 -14.453 1 98.44 113 LYS B N 1
ATOM 1944 C CA . LYS B 1 113 ? 17.5 -16.375 -15.125 1 98.44 113 LYS B CA 1
ATOM 1945 C C . LYS B 1 113 ? 16.781 -17.672 -14.789 1 98.44 113 LYS B C 1
ATOM 1947 O O . LYS B 1 113 ? 16.547 -18.5 -15.664 1 98.44 113 LYS B O 1
ATOM 1952 N N . ALA B 1 114 ? 16.438 -17.844 -13.539 1 97.81 114 ALA B N 1
ATOM 1953 C CA . ALA B 1 114 ? 15.695 -19.031 -13.125 1 97.81 114 ALA B CA 1
ATOM 1954 C C . ALA B 1 114 ? 14.359 -19.125 -13.859 1 97.81 114 ALA B C 1
ATOM 1956 O O . ALA B 1 114 ? 13.945 -20.219 -14.258 1 97.81 114 ALA B O 1
ATOM 1957 N N . ALA B 1 115 ? 13.711 -18.031 -14.016 1 97.12 115 ALA B N 1
ATOM 1958 C CA . ALA B 1 115 ? 12.445 -17.984 -14.734 1 97.12 115 ALA B CA 1
ATOM 1959 C C . ALA B 1 115 ? 12.633 -18.391 -16.188 1 97.12 115 ALA B C 1
ATOM 1961 O O . ALA B 1 115 ? 11.859 -19.188 -16.734 1 97.12 115 ALA B O 1
ATOM 1962 N N . LYS B 1 116 ? 13.648 -17.922 -16.797 1 97.44 116 LYS B N 1
ATOM 1963 C CA . LYS B 1 116 ? 13.938 -18.203 -18.203 1 97.44 116 LYS B CA 1
ATOM 1964 C C . LYS B 1 116 ? 14.32 -19.656 -18.406 1 97.44 116 LYS B C 1
ATOM 1966 O O . LYS B 1 116 ? 13.93 -20.281 -19.406 1 97.44 116 LYS B O 1
ATOM 1971 N N . ASP B 1 117 ? 14.992 -20.203 -17.391 1 97.31 117 ASP B N 1
ATOM 1972 C CA . ASP B 1 117 ? 15.523 -21.547 -17.5 1 97.31 117 ASP B CA 1
ATOM 1973 C C . ASP B 1 117 ? 14.484 -22.578 -17.078 1 97.31 117 ASP B C 1
ATOM 1975 O O . ASP B 1 117 ? 14.672 -23.781 -17.281 1 97.31 117 ASP B O 1
ATOM 1979 N N . GLY B 1 118 ? 13.516 -22.125 -16.469 1 94.56 118 GLY B N 1
ATOM 1980 C CA . GLY B 1 118 ? 12.484 -23.047 -15.992 1 94.56 118 GLY B CA 1
ATOM 1981 C C . GLY B 1 118 ? 12.883 -23.797 -14.734 1 94.56 118 GLY B C 1
ATOM 1982 O O . GLY B 1 118 ? 12.406 -24.906 -14.492 1 94.56 118 GLY B O 1
ATOM 1983 N N . THR B 1 119 ? 13.812 -23.156 -13.984 1 95.25 119 THR B N 1
ATOM 1984 C CA . THR B 1 119 ? 14.188 -23.766 -12.711 1 95.25 119 THR B CA 1
ATOM 1985 C C . THR B 1 119 ? 13.031 -23.688 -11.719 1 95.25 119 THR B C 1
ATOM 1987 O O . THR B 1 119 ? 12.5 -22.609 -11.453 1 95.25 119 THR B O 1
ATOM 1990 N N . PRO B 1 120 ? 12.672 -24.859 -11.203 1 93.94 120 PRO B N 1
ATOM 1991 C CA . PRO B 1 120 ? 11.508 -24.844 -10.32 1 93.94 120 PRO B CA 1
ATOM 1992 C C . PRO B 1 120 ? 11.797 -24.219 -8.961 1 93.94 120 PRO B C 1
ATOM 1994 O O . PRO B 1 120 ? 12.953 -24.172 -8.539 1 93.94 120 PRO B O 1
ATOM 1997 N N . GLY B 1 121 ? 10.719 -23.797 -8.297 1 92.44 121 GLY B N 1
ATOM 1998 C CA . GLY B 1 121 ? 10.805 -23.188 -6.984 1 92.44 121 GLY B CA 1
ATOM 1999 C C . GLY B 1 121 ? 11.242 -24.156 -5.902 1 92.44 121 GLY B C 1
ATOM 2000 O O . GLY B 1 121 ? 11.648 -23.75 -4.816 1 92.44 121 GLY B O 1
ATOM 2001 N N . SER B 1 122 ? 11.109 -25.375 -6.23 1 93.06 122 SER B N 1
ATOM 2002 C CA . SER B 1 122 ? 11.555 -26.391 -5.277 1 93.06 122 SER B CA 1
ATOM 2003 C C . SER B 1 122 ? 13.078 -26.453 -5.203 1 93.06 122 SER B C 1
ATOM 2005 O O . SER B 1 122 ? 13.641 -27.062 -4.297 1 93.06 122 SER B O 1
ATOM 2007 N N . ASP B 1 123 ? 13.734 -25.922 -6.223 1 95.44 123 ASP B N 1
ATOM 2008 C CA . ASP B 1 123 ? 15.18 -25.75 -6.156 1 95.44 123 ASP B CA 1
ATOM 2009 C C . ASP B 1 123 ? 15.578 -24.875 -4.961 1 95.44 123 ASP B C 1
ATOM 2011 O O . ASP B 1 123 ? 15.078 -23.766 -4.801 1 95.44 123 ASP B O 1
ATOM 2015 N N . PRO B 1 124 ? 16.453 -25.422 -4.113 1 95.88 124 PRO B N 1
ATOM 2016 C CA . PRO B 1 124 ? 16.828 -24.688 -2.902 1 95.88 124 PRO B CA 1
ATOM 2017 C C . PRO B 1 124 ? 17.438 -23.312 -3.207 1 95.88 124 PRO B C 1
ATOM 2019 O O . PRO B 1 124 ? 17.25 -22.375 -2.436 1 95.88 124 PRO B O 1
ATOM 2022 N N . GLN B 1 125 ? 18.125 -23.234 -4.258 1 96 125 GLN B N 1
ATOM 2023 C CA . GLN B 1 125 ? 18.719 -21.953 -4.633 1 96 125 GLN B CA 1
ATOM 2024 C C . GLN B 1 125 ? 17.641 -20.922 -4.984 1 96 125 GLN B C 1
ATOM 2026 O O . GLN B 1 125 ? 17.719 -19.766 -4.562 1 96 125 GLN B O 1
ATOM 2031 N N . VAL B 1 126 ? 16.625 -21.344 -5.746 1 96.81 126 VAL B N 1
ATOM 2032 C CA . VAL B 1 126 ? 15.539 -20.453 -6.133 1 96.81 126 VAL B CA 1
ATOM 2033 C C . VAL B 1 126 ? 14.742 -20.031 -4.895 1 96.81 126 VAL B C 1
ATOM 2035 O O . VAL B 1 126 ? 14.391 -18.859 -4.734 1 96.81 126 VAL B O 1
ATOM 2038 N N . ASN B 1 127 ? 14.5 -20.969 -4.062 1 95.75 127 ASN B N 1
ATOM 2039 C CA . ASN B 1 127 ? 13.773 -20.672 -2.838 1 95.75 127 ASN B CA 1
ATOM 2040 C C . ASN B 1 127 ? 14.523 -19.672 -1.964 1 95.75 127 ASN B C 1
ATOM 2042 O O . ASN B 1 127 ? 13.922 -18.734 -1.427 1 95.75 127 ASN B O 1
ATOM 2046 N N . SER B 1 128 ? 15.805 -19.875 -1.835 1 97 128 SER B N 1
ATOM 2047 C CA . SER B 1 128 ? 16.625 -18.953 -1.06 1 97 128 SER B CA 1
ATOM 2048 C C . SER B 1 128 ? 16.656 -17.562 -1.688 1 97 128 SER B C 1
ATOM 2050 O O . SER B 1 128 ? 16.594 -16.562 -0.979 1 97 128 SER B O 1
ATOM 2052 N N . LEU B 1 129 ? 16.766 -17.5 -2.996 1 97.88 129 LEU B N 1
ATOM 2053 C CA . LEU B 1 129 ? 16.75 -16.219 -3.707 1 97.88 129 LEU B CA 1
ATOM 2054 C C . LEU B 1 129 ? 15.43 -15.484 -3.465 1 97.88 129 LEU B C 1
ATOM 2056 O O . LEU B 1 129 ? 15.414 -14.266 -3.309 1 97.88 129 LEU B O 1
ATOM 2060 N N . LEU B 1 130 ? 14.344 -16.203 -3.42 1 97.88 130 LEU B N 1
ATOM 2061 C CA . LEU B 1 130 ? 13.039 -15.602 -3.164 1 97.88 130 LEU B CA 1
ATOM 2062 C C . LEU B 1 130 ? 12.984 -15.016 -1.756 1 97.88 130 LEU B C 1
ATOM 2064 O O . LEU B 1 130 ? 12.461 -13.914 -1.555 1 97.88 130 LEU B O 1
ATOM 2068 N N . ASP B 1 131 ? 13.484 -15.75 -0.829 1 97.94 131 ASP B N 1
ATOM 2069 C CA . ASP B 1 131 ? 13.539 -15.234 0.537 1 97.94 131 ASP B CA 1
ATOM 2070 C C . ASP B 1 131 ? 14.375 -13.961 0.613 1 97.94 131 ASP B C 1
ATOM 2072 O O . ASP B 1 131 ? 13.977 -12.984 1.254 1 97.94 131 ASP B O 1
ATOM 2076 N N . ASP B 1 132 ? 15.508 -14.008 -0.004 1 98.5 132 ASP B N 1
ATOM 2077 C CA . ASP B 1 132 ? 16.359 -12.82 -0.045 1 98.5 132 ASP B CA 1
ATOM 2078 C C . ASP B 1 132 ? 15.633 -11.641 -0.682 1 98.5 132 ASP B C 1
ATOM 2080 O O . ASP B 1 132 ? 15.688 -10.523 -0.168 1 98.5 132 ASP B O 1
ATOM 2084 N N . TRP B 1 133 ? 15.023 -11.922 -1.761 1 98.75 133 TRP B N 1
ATOM 2085 C CA . TRP B 1 133 ? 14.297 -10.867 -2.457 1 98.75 133 TRP B CA 1
ATOM 2086 C C . TRP B 1 133 ? 13.211 -10.281 -1.565 1 98.75 133 TRP B C 1
ATOM 2088 O O . TRP B 1 133 ? 13.031 -9.062 -1.519 1 98.75 133 TRP B O 1
ATOM 2098 N N . ALA B 1 134 ? 12.484 -11.133 -0.903 1 98.62 134 ALA B N 1
ATOM 2099 C CA . ALA B 1 134 ? 11.406 -10.672 -0.024 1 98.62 134 ALA B CA 1
ATOM 2100 C C . ALA B 1 134 ? 11.945 -9.719 1.046 1 98.62 134 ALA B C 1
ATOM 2102 O O . ALA B 1 134 ? 11.344 -8.688 1.326 1 98.62 134 ALA B O 1
ATOM 2103 N N . TRP B 1 135 ? 13.086 -10.102 1.586 1 98.69 135 TRP B N 1
ATOM 2104 C CA . TRP B 1 135 ? 13.688 -9.266 2.623 1 98.69 135 TRP B CA 1
ATOM 2105 C C . TRP B 1 135 ? 14.172 -7.941 2.043 1 98.69 135 TRP B C 1
ATOM 2107 O O . TRP B 1 135 ? 13.977 -6.883 2.646 1 98.69 135 TRP B O 1
ATOM 2117 N N . MET B 1 136 ? 14.844 -7.902 0.951 1 98.88 136 MET B N 1
ATOM 2118 C CA . MET B 1 136 ? 15.328 -6.684 0.309 1 98.88 136 MET B CA 1
ATOM 2119 C C . MET B 1 136 ? 14.172 -5.781 -0.095 1 98.88 136 MET B C 1
ATOM 2121 O O . MET B 1 136 ? 14.227 -4.566 0.103 1 98.88 136 MET B O 1
ATOM 2125 N N . ASN B 1 137 ? 13.172 -6.453 -0.668 1 98.88 137 ASN B N 1
ATOM 2126 C CA . ASN B 1 137 ? 12.008 -5.691 -1.104 1 98.88 137 ASN B CA 1
ATOM 2127 C C . ASN B 1 137 ? 11.266 -5.078 0.08 1 98.88 137 ASN B C 1
ATOM 2129 O O . ASN B 1 137 ? 10.805 -3.936 0.006 1 98.88 137 ASN B O 1
ATOM 2133 N N . PHE B 1 138 ? 11.211 -5.805 1.16 1 98.81 138 PHE B N 1
ATOM 2134 C CA . PHE B 1 138 ? 10.602 -5.238 2.361 1 98.81 138 PHE B CA 1
ATOM 2135 C C . PHE B 1 138 ? 11.398 -4.039 2.855 1 98.81 138 PHE B C 1
ATOM 2137 O O . PHE B 1 138 ? 10.828 -3.012 3.221 1 98.81 138 PHE B O 1
ATOM 2144 N N . ALA B 1 139 ? 12.688 -4.152 2.91 1 98.81 139 ALA B N 1
ATOM 2145 C CA . ALA B 1 139 ? 13.539 -3.025 3.277 1 98.81 139 ALA B CA 1
ATOM 2146 C C . ALA B 1 139 ? 13.328 -1.842 2.34 1 98.81 139 ALA B C 1
ATOM 2148 O O . ALA B 1 139 ? 13.281 -0.691 2.781 1 98.81 139 ALA B O 1
ATOM 2149 N N . ARG B 1 140 ? 13.18 -2.131 1.084 1 98.81 140 ARG B N 1
ATOM 2150 C CA . ARG B 1 140 ? 12.93 -1.105 0.076 1 98.81 140 ARG B CA 1
ATOM 2151 C C . ARG B 1 140 ? 11.648 -0.336 0.385 1 98.81 140 ARG B C 1
ATOM 2153 O O . ARG B 1 140 ? 11.578 0.875 0.171 1 98.81 140 ARG B O 1
ATOM 2160 N N . SER B 1 141 ? 10.656 -1.024 0.912 1 98.88 141 SER B N 1
ATOM 2161 C CA . SER B 1 141 ? 9.375 -0.397 1.21 1 98.88 141 SER B CA 1
ATOM 2162 C C . SER B 1 141 ? 9.508 0.63 2.328 1 98.88 141 SER B C 1
ATOM 2164 O O . SER B 1 141 ? 8.633 1.478 2.508 1 98.88 141 SER B O 1
ATOM 2166 N N . LEU B 1 142 ? 10.625 0.602 3.062 1 98.88 142 LEU B N 1
ATOM 2167 C CA . LEU B 1 142 ? 10.828 1.521 4.176 1 98.88 142 LEU B CA 1
ATOM 2168 C C . LEU B 1 142 ? 11.242 2.902 3.674 1 98.88 142 LEU B C 1
ATOM 2170 O O . LEU B 1 142 ? 11.094 3.896 4.387 1 98.88 142 LEU B O 1
ATOM 2174 N N . PHE B 1 143 ? 11.734 3.002 2.484 1 98.88 143 PHE B N 1
ATOM 2175 C CA . PHE B 1 143 ? 12.102 4.305 1.936 1 98.88 143 PHE B CA 1
ATOM 2176 C C . PHE B 1 143 ? 10.859 5.152 1.688 1 98.88 143 PHE B C 1
ATOM 2178 O O . PHE B 1 143 ? 10.758 6.27 2.199 1 98.88 143 PHE B O 1
ATOM 2185 N N . PRO B 1 144 ? 9.867 4.633 0.934 1 98.94 144 PRO B N 1
ATOM 2186 C CA . PRO B 1 144 ? 8.648 5.434 0.787 1 98.94 144 PRO B CA 1
ATOM 2187 C C . PRO B 1 144 ? 7.918 5.645 2.109 1 98.94 144 PRO B C 1
ATOM 2189 O O . PRO B 1 144 ? 7.273 6.68 2.305 1 98.94 144 PRO B O 1
ATOM 2192 N N . LEU B 1 145 ? 8.016 4.668 3.053 1 98.94 145 LEU B N 1
ATOM 2193 C CA . LEU B 1 145 ? 7.414 4.887 4.363 1 98.94 145 LEU B CA 1
ATOM 2194 C C . LEU B 1 145 ? 8.086 6.055 5.082 1 98.94 145 LEU B C 1
ATOM 2196 O O . LEU B 1 145 ? 7.402 6.918 5.641 1 98.94 145 LEU B O 1
ATOM 2200 N N . ALA B 1 146 ? 9.414 6.051 5.09 1 98.94 146 ALA B N 1
ATOM 2201 C CA . ALA B 1 146 ? 10.156 7.184 5.641 1 98.94 146 ALA B CA 1
ATOM 2202 C C . ALA B 1 146 ? 9.781 8.484 4.938 1 98.94 146 ALA B C 1
ATOM 2204 O O . ALA B 1 146 ? 9.648 9.531 5.578 1 98.94 146 ALA B O 1
ATOM 2205 N N . SER B 1 147 ? 9.664 8.414 3.654 1 98.94 147 SER B N 1
ATOM 2206 C CA . SER B 1 147 ? 9.234 9.57 2.875 1 98.94 147 SER B CA 1
ATOM 2207 C C . SER B 1 147 ? 7.938 10.156 3.42 1 98.94 147 SER B C 1
ATOM 2209 O O . SER B 1 147 ? 7.84 11.367 3.629 1 98.94 147 SER B O 1
ATOM 2211 N N . ALA B 1 148 ? 6.949 9.336 3.662 1 98.94 148 ALA B N 1
ATOM 2212 C CA . ALA B 1 148 ? 5.66 9.773 4.195 1 98.94 148 ALA B CA 1
ATOM 2213 C C . ALA B 1 148 ? 5.828 10.43 5.562 1 98.94 148 ALA B C 1
ATOM 2215 O O . ALA B 1 148 ? 5.254 11.484 5.824 1 98.94 148 ALA B O 1
ATOM 2216 N N . VAL B 1 149 ? 6.617 9.844 6.391 1 98.62 149 VAL B N 1
ATOM 2217 C CA . VAL B 1 149 ? 6.816 10.32 7.754 1 98.62 149 VAL B CA 1
ATOM 2218 C C . VAL B 1 149 ? 7.57 11.648 7.73 1 98.62 149 VAL B C 1
ATOM 2220 O O . VAL B 1 149 ? 7.184 12.602 8.406 1 98.62 149 VAL B O 1
ATOM 2223 N N . ILE B 1 150 ? 8.602 11.75 6.93 1 98.81 150 ILE B N 1
ATOM 2224 C CA . ILE B 1 150 ? 9.375 12.984 6.809 1 98.81 150 ILE B CA 1
ATOM 2225 C C . ILE B 1 150 ? 8.492 14.094 6.258 1 98.81 150 ILE B C 1
ATOM 2227 O O . ILE B 1 150 ? 8.547 15.234 6.727 1 98.81 150 ILE B O 1
ATOM 2231 N N . GLY B 1 151 ? 7.715 13.75 5.211 1 98.5 151 GLY B N 1
ATOM 2232 C CA . GLY B 1 151 ? 6.777 14.727 4.68 1 98.5 151 GLY B CA 1
ATOM 2233 C C . GLY B 1 151 ? 5.797 15.242 5.719 1 98.5 151 GLY B C 1
ATOM 2234 O O . GLY B 1 151 ? 5.555 16.453 5.805 1 98.5 151 GLY B O 1
ATOM 2235 N N . ALA B 1 152 ? 5.285 14.352 6.562 1 97.38 152 ALA B N 1
ATOM 2236 C CA . ALA B 1 152 ? 4.34 14.742 7.605 1 97.38 152 ALA B CA 1
ATOM 2237 C C . ALA B 1 152 ? 5.008 15.625 8.656 1 97.38 152 ALA B C 1
ATOM 2239 O O . ALA B 1 152 ? 4.449 16.641 9.062 1 97.38 152 ALA B O 1
ATOM 2240 N N . ILE B 1 153 ? 6.164 15.258 9.047 1 97.19 153 ILE B N 1
ATOM 2241 C CA . ILE B 1 153 ? 6.91 16.047 10.023 1 97.19 153 ILE B CA 1
ATOM 2242 C C . ILE B 1 153 ? 7.219 17.422 9.453 1 97.19 153 ILE B C 1
ATOM 2244 O O . ILE B 1 153 ? 7.082 18.438 10.148 1 97.19 153 ILE B O 1
ATOM 2248 N N . SER B 1 154 ? 7.629 17.438 8.211 1 97.81 154 SER B N 1
ATOM 2249 C CA . SER B 1 154 ? 7.953 18.703 7.57 1 97.81 154 SER B CA 1
ATOM 2250 C C . SER B 1 154 ? 6.73 19.625 7.496 1 97.81 154 SER B C 1
ATOM 2252 O O . SER B 1 154 ? 6.84 20.828 7.684 1 97.81 154 SER B O 1
ATOM 2254 N N . PHE B 1 155 ? 5.594 19.062 7.219 1 96.44 155 PHE B N 1
ATOM 2255 C CA . PHE B 1 155 ? 4.352 19.828 7.18 1 96.44 155 PHE B CA 1
ATOM 2256 C C . PHE B 1 155 ? 4.055 20.453 8.531 1 96.44 155 PHE B C 1
ATOM 2258 O O . PHE B 1 155 ? 3.762 21.641 8.617 1 96.44 155 PHE B O 1
ATOM 2265 N N . VAL B 1 156 ? 4.223 19.672 9.602 1 93.62 156 VAL B N 1
ATOM 2266 C CA . VAL B 1 156 ? 3.926 20.141 10.953 1 93.62 156 VAL B CA 1
ATOM 2267 C C . VAL B 1 156 ? 4.922 21.219 11.359 1 93.62 156 VAL B C 1
ATOM 2269 O O . VAL B 1 156 ? 4.539 22.234 11.953 1 93.62 156 VAL B O 1
ATOM 2272 N N . ASN B 1 157 ? 6.141 21.031 10.992 1 94.25 157 ASN B N 1
ATOM 2273 C CA . ASN B 1 157 ? 7.184 21.984 11.367 1 94.25 157 ASN B CA 1
ATOM 2274 C C . ASN B 1 157 ? 6.98 23.344 10.68 1 94.25 157 ASN B C 1
ATOM 2276 O O . ASN B 1 157 ? 7.438 24.375 11.18 1 94.25 157 ASN B O 1
ATOM 2280 N N . ASN B 1 158 ? 6.391 23.328 9.578 1 94.19 158 ASN B N 1
ATOM 2281 C CA . ASN B 1 158 ? 6.145 24.578 8.875 1 94.19 158 ASN B CA 1
ATOM 2282 C C . ASN B 1 158 ? 4.891 25.266 9.383 1 94.19 158 ASN B C 1
ATOM 2284 O O . ASN B 1 158 ? 4.742 26.484 9.234 1 94.19 158 ASN B O 1
ATOM 2288 N N . ASN B 1 159 ? 4 24.516 9.945 1 86.56 159 ASN B N 1
ATOM 2289 C CA . ASN B 1 159 ? 2.744 25.094 10.406 1 86.56 159 ASN B CA 1
ATOM 2290 C C . ASN B 1 159 ? 2.752 25.312 11.914 1 86.56 159 ASN B C 1
ATOM 2292 O O . ASN B 1 159 ? 1.772 25.812 12.477 1 86.56 159 ASN B O 1
ATOM 2296 N N . ALA B 1 160 ? 3.738 24.875 12.672 1 76.69 160 ALA B N 1
ATOM 2297 C CA . ALA B 1 160 ? 3.898 25.172 14.086 1 76.69 160 ALA B CA 1
ATOM 2298 C C . ALA B 1 160 ? 4.508 26.562 14.289 1 76.69 160 ALA B C 1
ATOM 2300 O O . ALA B 1 160 ? 5.242 27.047 13.43 1 76.69 160 ALA B O 1
#

Secondary structure (DSSP, 8-state):
----SHHHHHHHHHHHHHHHHHHHHHHIIIIIHHHHTT-GGGHHHHHHHHHHHHHHHHHHHHHHHHHHHHHHHHHHHHTT---HHHHHHHHHHHTHHHHIIIIIHHHHHHHHHHHHHT--TTSHHHHHHHHHHHHHHHHHHHHHHHHHHHHHHHHHHHH-/----SHHHHHHHHHHHHHHHHHHHHHHIIIIIHHHHTT-GGGHHHHHHHHHHHHHHHHHHHHHHHHHHHHHHHHHHHHTT---HHHHHHHHHHHTHHHHIIIIIHHHHHHHHHHHHHT--TTSHHHHHHHHHHHHHHHHHHHHHHHHHHHHHHHHHHHH-

Solvent-accessible surface area (backbone atoms only — not comparable to full-atom values): 14596 Å² total; per-residue (Å²): 82,77,74,57,70,69,46,35,54,21,43,51,45,21,24,39,45,21,11,16,48,14,18,28,43,30,35,46,34,73,35,45,49,66,42,37,63,74,41,29,84,49,19,28,49,43,47,45,48,39,50,52,45,46,63,64,46,49,58,57,53,32,51,54,24,26,51,23,16,42,49,26,18,51,54,32,42,76,71,73,36,72,24,65,38,24,46,50,14,21,49,28,34,49,42,44,55,60,46,40,66,73,70,40,45,67,58,51,51,52,43,46,48,30,30,74,70,62,48,36,29,74,39,67,67,50,41,51,47,49,54,50,47,31,53,54,43,36,58,44,17,46,30,17,37,49,12,16,51,37,31,49,51,31,53,50,64,23,56,98,81,79,74,57,70,69,46,37,55,22,43,50,44,21,23,40,45,20,12,16,49,15,18,28,43,30,34,45,35,74,35,46,50,65,41,37,64,73,41,29,82,49,19,29,49,43,48,48,48,37,50,51,46,46,64,64,46,50,58,56,53,32,51,54,24,26,51,24,16,43,50,25,18,51,55,32,41,76,71,74,36,73,21,64,38,24,45,50,15,20,50,30,33,49,42,44,54,60,46,41,65,74,69,39,46,67,58,51,52,52,43,45,48,30,29,75,69,62,47,37,29,74,39,66,67,51,42,50,46,49,53,50,47,32,53,54,43,36,57,46,18,46,30,18,37,48,14,15,52,37,32,50,50,31,54,49,64,22,57,99

pLDDT: mean 96.98, std 3.28, range [76.06, 98.94]

Organism: Metarhizium robertsii (strain ARSEF 23 / ATCC MYA-3075) (NCBI:txid655844)